Protein AF-A0A0C1I4M7-F1 (afdb_monomer_lite)

Radius of gyration: 22.99 Å; chains: 1; bounding box: 63×37×58 Å

Sequence (284 aa):
FLSVDPLTRNFAWNSPYAYAENSPIKYIDLDGAEKYDPSSKPTGVTHIRLATVPTHTSSANTEYSIKAGLYQLYPVTDPSGKNKAYWLARYTYTEGPYSGMHRDDWIVGTDGVGDFVKNADKHYNKAAWIENFGGADQLFNTKSVLQGYGRTWTPQNIATGLTIGLGGYLALSQSLLRSEAKGIVSTELRTQKQKSQHVVGGNATTGKSTMNSAEDAQNVLDALHNNEGQILKIEPGQNRVYFRFDGVTGNFVNQGTSEKSSLFMIKGSSNGATVVPVNPKKTF

pLDDT: mean 71.74, std 19.78, range [25.98, 97.0]

Secondary structure (DSSP, 8-state):
--S--TTGGG-TTS-TT-SGGG-TTT-EEETTEEEE-TTPPP-BEEEGGG--S---GGGB-SSS-EEETTEEEEEE--TT--S-SEEEEEEE--SSTTTT-EEEEEEEETTTHHHHHHHHHHHHHHHHHHHHHHTTT-S--HHHHHHHHTS---HHHHHHS--B-TTHHHHHHHHHHHHHHHHHS-SSB-HHHHHHHSBTT-TT-TTS-BBS-HHHHHHHHHHHHHT-SEEEEEEGGGTEEEEE-TT--EEEEETTEEEEESEEEEE--TT-BEEEE--TT---

Foldseek 3Di:
DVDFQPCCVLVVVAGSPDALRVCVVQFHQDSSDHTDGLPDFWWAKAWPVRDPYPPDPVQFDPVDWDDAPQWTWTFGARPVRDGRSWTWTKGADCDDPRHRPIDTTIIHGPNRPVVCSVCVVVSVVVSVLVDVLQDPDDDDDLVSVQVVVVPDDDVVCVVSVPTGPPPPPQVVVQSSVLVVLPVLADLFALQVCLQQDAEPPHVNPVQFKHFPDVVLFSVQSVCSNVVQWDWQHADNVQSKTKTAHPVGWIWGGDPRDTDIASIWIWHHDPSHIHIGGHDNPDDD

Structure (mmCIF, N/CA/C/O backbone):
data_AF-A0A0C1I4M7-F1
#
_entry.id   AF-A0A0C1I4M7-F1
#
loop_
_atom_site.group_PDB
_atom_site.id
_atom_site.type_symbol
_atom_site.label_atom_id
_atom_site.label_alt_id
_atom_site.label_comp_id
_atom_site.label_asym_id
_atom_site.label_entity_id
_atom_site.label_seq_id
_atom_site.pdbx_PDB_ins_code
_atom_site.Cartn_x
_atom_site.Cartn_y
_atom_site.Cartn_z
_atom_site.occupancy
_atom_site.B_iso_or_equiv
_atom_site.auth_seq_id
_atom_site.auth_comp_id
_atom_site.auth_asym_id
_atom_site.auth_atom_id
_atom_site.pdbx_PDB_model_num
ATOM 1 N N . PHE A 1 1 ? 27.817 0.289 8.620 1.00 75.19 1 PHE A N 1
ATOM 2 C CA . PHE A 1 1 ? 27.985 1.702 8.207 1.00 75.19 1 PHE A CA 1
ATOM 3 C C . PHE A 1 1 ? 28.780 2.491 9.242 1.00 75.19 1 PHE A C 1
ATOM 5 O O . PHE A 1 1 ? 28.836 2.060 10.387 1.00 75.19 1 PHE A O 1
ATOM 12 N N . LEU A 1 2 ? 29.408 3.610 8.852 1.00 83.88 2 LEU A N 1
ATOM 13 C CA . LEU A 1 2 ? 30.149 4.497 9.772 1.00 83.88 2 LEU A CA 1
ATOM 14 C C . LEU A 1 2 ? 29.246 5.516 10.496 1.00 83.88 2 LEU A C 1
ATOM 16 O O . LEU A 1 2 ? 29.662 6.116 11.481 1.00 83.88 2 LEU A O 1
ATOM 20 N N . SER A 1 3 ? 28.009 5.694 10.031 1.00 82.31 3 SER A N 1
ATOM 21 C CA . SER A 1 3 ? 26.984 6.556 10.627 1.00 82.31 3 SER A CA 1
ATOM 22 C C . SER A 1 3 ? 25.656 5.805 10.760 1.00 82.31 3 SER A C 1
ATOM 24 O O . SER A 1 3 ? 25.483 4.744 10.162 1.00 82.31 3 SER A O 1
ATOM 26 N N . VAL A 1 4 ? 24.736 6.359 11.553 1.00 79.12 4 VAL A N 1
ATOM 27 C CA . VAL A 1 4 ? 23.365 5.847 11.722 1.00 79.12 4 VAL A CA 1
ATOM 28 C C . VAL A 1 4 ? 22.603 5.985 10.404 1.00 79.12 4 VAL A C 1
ATOM 30 O O . VAL A 1 4 ? 22.594 7.074 9.829 1.00 79.12 4 VAL A O 1
ATOM 33 N N . ASP A 1 5 ? 21.955 4.911 9.952 1.00 71.19 5 ASP A N 1
ATOM 34 C CA . ASP A 1 5 ? 21.055 4.935 8.795 1.00 71.19 5 ASP A CA 1
ATOM 35 C C . ASP A 1 5 ? 19.883 5.925 9.017 1.00 71.19 5 ASP A C 1
ATOM 37 O O . ASP A 1 5 ? 19.109 5.758 9.970 1.00 71.19 5 ASP A O 1
ATOM 41 N N . PRO A 1 6 ? 19.708 6.949 8.157 1.00 68.88 6 PRO A N 1
ATOM 42 C CA . PRO A 1 6 ? 18.591 7.892 8.235 1.00 68.88 6 PRO A CA 1
ATOM 43 C C . PRO A 1 6 ? 17.204 7.234 8.187 1.00 68.88 6 PRO A C 1
ATOM 45 O O . PRO A 1 6 ? 16.237 7.812 8.695 1.00 68.88 6 PRO A O 1
ATOM 48 N N . LEU A 1 7 ? 17.090 6.037 7.604 1.00 60.78 7 LEU A N 1
ATOM 49 C CA . LEU A 1 7 ? 15.841 5.288 7.478 1.00 60.78 7 LEU A CA 1
ATOM 50 C C . LEU A 1 7 ? 15.513 4.434 8.706 1.00 60.78 7 LEU A C 1
ATOM 52 O O . LEU A 1 7 ? 14.421 3.870 8.772 1.00 60.78 7 LEU A O 1
ATOM 56 N N . THR A 1 8 ? 16.366 4.419 9.736 1.00 73.00 8 THR A N 1
ATOM 57 C CA . THR A 1 8 ? 16.170 3.619 10.959 1.00 73.00 8 THR A CA 1
ATOM 58 C C . THR A 1 8 ? 14.796 3.805 11.617 1.00 73.00 8 THR A C 1
ATOM 60 O O . THR A 1 8 ? 14.212 2.851 12.128 1.00 73.00 8 THR A O 1
ATOM 63 N N . ARG A 1 9 ? 14.209 5.011 11.538 1.00 68.69 9 ARG A N 1
ATOM 64 C CA . ARG A 1 9 ? 12.864 5.295 12.080 1.00 68.69 9 ARG A CA 1
ATOM 65 C C . ARG A 1 9 ? 11.758 4.475 11.409 1.00 68.69 9 ARG A C 1
ATOM 67 O O . ARG A 1 9 ? 10.731 4.229 12.034 1.00 68.69 9 ARG A O 1
ATOM 74 N N . ASN A 1 10 ? 11.966 4.070 10.160 1.00 54.72 10 ASN A N 1
ATOM 75 C CA . ASN A 1 10 ? 11.025 3.277 9.375 1.00 54.72 10 ASN A CA 1
ATOM 76 C C . ASN A 1 10 ? 11.249 1.765 9.554 1.00 54.72 10 ASN A C 1
ATOM 78 O O . ASN A 1 10 ? 10.349 0.985 9.256 1.00 54.72 10 ASN A O 1
ATOM 82 N N . PHE A 1 11 ? 12.410 1.364 10.087 1.00 61.38 11 PHE A N 1
ATOM 83 C CA . PHE A 1 11 ? 12.861 -0.024 10.198 1.00 61.38 11 PHE A CA 1
ATOM 84 C C . PHE A 1 11 ? 13.283 -0.360 11.634 1.00 61.38 11 PHE A C 1
ATOM 86 O O . PHE A 1 11 ? 14.392 -0.823 11.882 1.00 61.38 11 PHE A O 1
ATOM 93 N N . ALA A 1 12 ? 12.383 -0.143 12.600 1.00 70.62 12 ALA A N 1
ATOM 94 C CA . ALA A 1 12 ? 12.674 -0.303 14.033 1.00 70.62 12 ALA A CA 1
ATOM 95 C C . ALA A 1 12 ? 13.112 -1.726 14.446 1.00 70.62 12 ALA A C 1
ATOM 97 O O . ALA A 1 12 ? 13.661 -1.911 15.529 1.00 70.62 12 ALA A O 1
ATOM 98 N N . TRP A 1 13 ? 12.860 -2.731 13.601 1.00 67.88 13 TRP A N 1
ATOM 99 C CA . TRP A 1 13 ? 13.275 -4.120 13.815 1.00 67.88 13 TRP A CA 1
ATOM 100 C C . TRP A 1 13 ? 14.700 -4.425 13.332 1.00 67.88 13 TRP A C 1
ATOM 102 O O . TRP A 1 13 ? 15.201 -5.514 13.606 1.00 67.88 13 TRP A O 1
ATOM 112 N N . ASN A 1 14 ? 15.343 -3.509 12.602 1.00 70.88 14 ASN A N 1
ATOM 113 C CA . ASN A 1 14 ? 16.672 -3.709 12.036 1.00 70.88 14 ASN A CA 1
ATOM 114 C C . ASN A 1 14 ? 17.701 -2.798 12.720 1.00 70.88 14 ASN A C 1
ATOM 116 O O . ASN A 1 14 ? 17.390 -1.687 13.151 1.00 70.88 14 ASN A O 1
ATOM 120 N N . SER A 1 15 ? 18.946 -3.267 12.834 1.00 83.62 15 SER A N 1
ATOM 121 C CA . SER A 1 15 ? 20.012 -2.435 13.396 1.00 83.62 15 SER A CA 1
ATOM 122 C C . SER A 1 15 ? 20.313 -1.273 12.442 1.00 83.62 15 SER A C 1
ATOM 124 O O . SER A 1 15 ? 20.511 -1.530 11.254 1.00 83.62 15 SER A O 1
ATOM 126 N N . PRO A 1 16 ? 20.459 -0.025 12.932 1.00 83.44 16 PRO A N 1
ATOM 127 C CA . PRO A 1 16 ? 20.829 1.129 12.102 1.00 83.44 16 PRO A CA 1
ATOM 128 C C . PRO A 1 16 ? 22.231 1.021 11.480 1.00 83.44 16 PRO A C 1
ATOM 130 O O . PRO A 1 16 ? 22.651 1.909 10.742 1.00 83.44 16 PRO A O 1
ATOM 133 N N . TYR A 1 17 ? 22.977 -0.034 11.820 1.00 83.38 17 TYR A N 1
ATOM 134 C CA . TYR A 1 17 ? 24.298 -0.337 11.282 1.00 83.38 17 TYR A CA 1
ATOM 135 C C . TYR A 1 17 ? 24.343 -1.652 10.493 1.00 83.38 17 TYR A C 1
ATOM 137 O O . TYR A 1 17 ? 25.425 -2.012 10.019 1.00 83.38 17 TYR A O 1
ATOM 145 N N . ALA A 1 18 ? 23.219 -2.371 10.372 1.00 80.38 18 ALA A N 1
ATOM 146 C CA . ALA A 1 18 ? 23.154 -3.621 9.623 1.00 80.38 18 ALA A CA 1
ATOM 147 C C . ALA A 1 18 ? 23.428 -3.362 8.140 1.00 80.38 18 ALA A C 1
ATOM 149 O O . ALA A 1 18 ? 22.840 -2.467 7.550 1.00 80.38 18 ALA A O 1
ATOM 150 N N . TYR A 1 19 ? 24.310 -4.166 7.550 1.00 80.88 19 TYR A N 1
ATOM 151 C CA . TYR A 1 19 ? 24.534 -4.184 6.108 1.00 80.88 19 TYR A CA 1
ATOM 152 C C . TYR A 1 19 ? 23.764 -5.357 5.510 1.00 80.88 19 TYR A C 1
ATOM 154 O O . TYR A 1 19 ? 23.958 -6.496 5.954 1.00 80.88 19 TYR A O 1
ATOM 162 N N . ALA A 1 20 ? 22.898 -5.086 4.530 1.00 74.56 20 ALA A N 1
ATOM 163 C CA . ALA A 1 20 ? 22.164 -6.119 3.792 1.00 74.56 20 ALA A CA 1
ATOM 164 C C . ALA A 1 20 ? 21.451 -7.151 4.705 1.00 74.56 20 ALA A C 1
ATOM 166 O O . ALA A 1 20 ? 21.454 -8.354 4.431 1.00 74.56 20 ALA A O 1
ATOM 167 N N . GLU A 1 21 ? 20.899 -6.694 5.838 1.00 75.25 21 GLU A N 1
ATOM 168 C CA . GLU A 1 21 ? 20.261 -7.530 6.875 1.00 75.25 21 GLU A CA 1
ATOM 169 C C . GLU A 1 21 ? 21.110 -8.741 7.324 1.00 75.25 21 GLU A C 1
ATOM 171 O O . GLU A 1 21 ? 20.605 -9.848 7.516 1.00 75.25 21 GLU A O 1
ATOM 176 N N . ASN A 1 22 ? 22.428 -8.552 7.464 1.00 82.69 22 ASN A N 1
ATOM 177 C CA . ASN A 1 22 ? 23.391 -9.605 7.817 1.00 82.69 22 ASN A CA 1
ATOM 178 C C . ASN A 1 22 ? 23.427 -10.787 6.828 1.00 82.69 22 ASN A C 1
ATOM 180 O O . ASN A 1 22 ? 23.885 -11.875 7.172 1.00 82.69 22 ASN A O 1
ATOM 184 N N . SER A 1 23 ? 22.973 -10.585 5.590 1.00 79.50 23 SER A N 1
ATOM 185 C CA . SER A 1 23 ? 22.967 -11.596 4.527 1.00 79.50 23 SER A CA 1
ATOM 186 C C . SER A 1 23 ? 23.744 -11.123 3.281 1.00 79.50 23 SER A C 1
ATOM 188 O O . SER A 1 23 ? 23.200 -11.131 2.174 1.00 79.50 23 SER A O 1
ATOM 190 N N . PRO A 1 24 ? 25.037 -10.755 3.421 1.00 81.94 24 PRO A N 1
ATOM 191 C CA . PRO A 1 24 ? 25.824 -10.087 2.374 1.00 81.94 24 PRO A CA 1
ATOM 192 C C . PRO A 1 24 ? 26.151 -10.968 1.161 1.00 81.94 24 PRO A C 1
ATOM 194 O O . PRO A 1 24 ? 26.558 -10.465 0.123 1.00 81.94 24 PRO A O 1
ATOM 197 N N . ILE A 1 25 ? 26.001 -12.291 1.280 1.00 76.50 25 ILE A N 1
ATOM 198 C CA . ILE A 1 25 ? 26.190 -13.214 0.149 1.00 76.50 25 ILE A CA 1
ATOM 199 C C . ILE A 1 25 ? 25.003 -13.126 -0.815 1.00 76.50 25 ILE A C 1
ATOM 201 O O . ILE A 1 25 ? 25.168 -13.285 -2.021 1.00 76.50 25 ILE A O 1
ATOM 205 N N . LYS A 1 26 ? 23.798 -12.914 -0.276 1.00 59.94 26 LYS A N 1
ATOM 206 C CA . LYS A 1 26 ? 22.556 -12.965 -1.046 1.00 59.94 26 LYS A CA 1
ATOM 207 C C . LYS A 1 26 ? 22.046 -11.582 -1.422 1.00 59.94 26 LYS A C 1
ATOM 209 O O . LYS A 1 26 ? 21.408 -11.466 -2.460 1.00 59.94 26 LYS A O 1
ATOM 214 N N . TYR A 1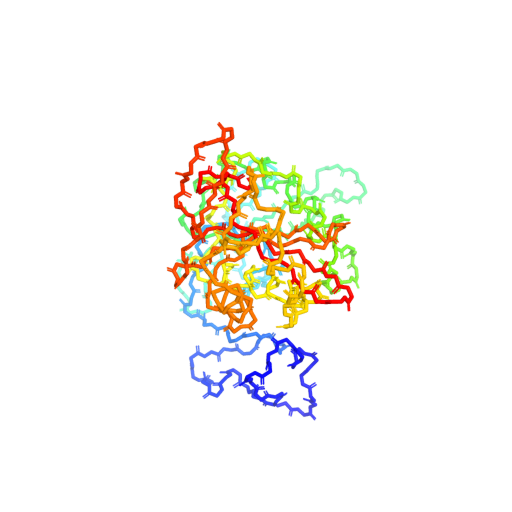 27 ? 22.293 -10.564 -0.603 1.00 69.62 27 TYR A N 1
ATOM 215 C CA . TYR A 1 27 ? 21.708 -9.248 -0.813 1.00 69.62 27 TYR A CA 1
ATOM 216 C C . TYR A 1 27 ? 22.745 -8.133 -0.884 1.00 69.62 27 TYR A C 1
ATOM 218 O O . TYR A 1 27 ? 23.818 -8.221 -0.290 1.00 69.62 27 TYR A O 1
ATOM 226 N N . ILE A 1 28 ? 22.374 -7.070 -1.591 1.00 64.25 28 ILE A N 1
ATOM 227 C CA . ILE A 1 28 ? 23.113 -5.812 -1.681 1.00 64.25 28 ILE A CA 1
ATOM 228 C C . ILE A 1 28 ? 22.313 -4.745 -0.926 1.00 64.25 28 ILE A C 1
ATOM 230 O O . ILE A 1 28 ? 21.083 -4.730 -0.978 1.00 64.25 28 ILE A O 1
ATOM 234 N N . ASP A 1 29 ? 23.014 -3.879 -0.204 1.00 62.28 29 ASP A N 1
ATOM 235 C CA . ASP A 1 29 ? 22.436 -2.717 0.469 1.00 62.28 29 ASP A CA 1
ATOM 236 C C . ASP A 1 29 ? 22.329 -1.546 -0.522 1.00 62.28 29 ASP A C 1
ATOM 238 O O . ASP A 1 29 ? 23.334 -1.170 -1.132 1.00 62.28 29 ASP A O 1
ATOM 242 N N . LEU A 1 30 ? 21.121 -1.017 -0.730 1.00 58.59 30 LEU A N 1
ATOM 243 C CA . LEU A 1 30 ? 20.870 0.107 -1.638 1.00 58.59 30 LEU A CA 1
ATOM 244 C C . LEU A 1 30 ? 20.813 1.414 -0.839 1.00 58.59 30 LEU A C 1
ATOM 246 O O . LEU A 1 30 ? 19.733 1.931 -0.561 1.00 58.59 30 LEU A O 1
ATOM 250 N N . ASP A 1 31 ? 21.985 1.927 -0.460 1.00 55.84 31 ASP A N 1
ATOM 251 C CA . ASP A 1 31 ? 22.160 3.209 0.241 1.00 55.84 31 ASP A CA 1
ATOM 252 C C . ASP A 1 31 ? 21.298 3.361 1.518 1.00 55.84 31 ASP A C 1
ATOM 254 O O . ASP A 1 31 ? 20.758 4.433 1.798 1.00 55.84 31 ASP A O 1
ATOM 258 N N . GLY A 1 32 ? 21.166 2.289 2.310 1.00 49.69 32 GLY A N 1
ATOM 259 C CA . GLY A 1 32 ? 20.370 2.262 3.545 1.00 49.69 32 GLY A CA 1
ATOM 260 C C . GLY A 1 32 ? 18.906 1.846 3.357 1.00 49.69 32 GLY A C 1
ATOM 261 O O . GLY A 1 32 ? 18.162 1.761 4.330 1.00 49.69 32 GLY A O 1
ATOM 262 N N . ALA A 1 33 ? 18.458 1.567 2.128 1.00 52.62 33 ALA A N 1
ATOM 263 C CA . ALA A 1 33 ? 17.156 0.941 1.881 1.00 52.62 33 ALA A CA 1
ATOM 264 C C . ALA A 1 33 ? 17.180 -0.585 2.150 1.00 52.62 33 ALA A C 1
ATOM 266 O O . ALA A 1 33 ? 18.237 -1.179 2.355 1.00 52.62 33 ALA A O 1
ATOM 267 N N . GLU A 1 34 ? 16.004 -1.235 2.162 1.00 56.38 34 GLU A N 1
ATOM 268 C CA . GLU A 1 34 ? 15.869 -2.691 2.381 1.00 56.38 34 GLU A CA 1
ATOM 269 C C . GLU A 1 34 ? 16.782 -3.543 1.469 1.00 56.38 34 GLU A C 1
ATOM 271 O O . GLU A 1 34 ? 17.195 -3.126 0.385 1.00 56.38 34 GLU A O 1
ATOM 276 N N . LYS A 1 35 ? 17.050 -4.788 1.896 1.00 58.41 35 LYS A N 1
ATOM 277 C CA . LYS A 1 35 ? 17.860 -5.776 1.164 1.00 58.41 35 LYS A CA 1
ATOM 278 C C . LYS A 1 35 ? 17.424 -5.943 -0.305 1.00 58.41 35 LYS A C 1
ATOM 280 O O . LYS A 1 35 ? 16.270 -6.263 -0.590 1.00 58.41 35 LYS A O 1
ATOM 285 N N . TYR A 1 36 ? 18.363 -5.827 -1.245 1.00 57.16 36 TYR A N 1
ATOM 286 C CA . TYR A 1 36 ? 18.132 -6.146 -2.657 1.00 57.16 36 TYR A CA 1
ATOM 287 C C . TYR A 1 36 ? 18.675 -7.528 -3.015 1.00 57.16 36 TYR A C 1
ATOM 289 O O . TYR A 1 36 ? 19.862 -7.783 -2.840 1.00 57.16 36 TYR A O 1
ATOM 297 N N . ASP A 1 37 ? 17.831 -8.410 -3.555 1.00 60.69 37 ASP A N 1
ATOM 298 C CA . ASP A 1 37 ? 18.268 -9.685 -4.134 1.00 60.69 37 ASP A CA 1
ATOM 299 C C . ASP A 1 37 ? 18.659 -9.474 -5.607 1.00 60.69 37 ASP A C 1
ATOM 301 O O . ASP A 1 37 ? 17.771 -9.240 -6.432 1.00 60.69 37 ASP A O 1
ATOM 305 N N . PRO A 1 38 ? 19.946 -9.589 -5.982 1.00 56.94 38 PRO A N 1
ATOM 306 C CA . PRO A 1 38 ? 20.392 -9.411 -7.359 1.00 56.94 38 PRO A CA 1
ATOM 307 C C . PRO A 1 38 ? 19.839 -10.477 -8.307 1.00 56.94 38 PRO A C 1
ATOM 309 O O . PRO A 1 38 ? 19.818 -10.258 -9.512 1.00 56.94 38 PRO A O 1
ATOM 312 N N . SER A 1 39 ? 19.356 -11.608 -7.781 1.00 55.75 39 SER A N 1
ATOM 313 C CA . SER A 1 39 ? 18.674 -12.630 -8.574 1.00 55.75 39 SER A CA 1
ATOM 314 C C . SER A 1 39 ? 17.174 -12.364 -8.752 1.00 55.75 39 SER A C 1
ATOM 316 O O . SER A 1 39 ? 16.522 -13.042 -9.556 1.00 55.75 39 SER A O 1
ATOM 318 N N . SER A 1 40 ? 16.612 -11.384 -8.032 1.00 59.16 40 SER A N 1
ATOM 319 C CA . SER A 1 40 ? 15.210 -11.005 -8.189 1.00 59.16 40 SER A CA 1
ATOM 320 C C . SER A 1 40 ? 14.986 -10.318 -9.532 1.00 59.16 40 SER A C 1
ATOM 322 O O . SER A 1 40 ? 15.690 -9.390 -9.923 1.00 59.16 40 SER A O 1
ATOM 324 N N . LYS A 1 41 ? 13.978 -10.794 -10.264 1.00 60.91 41 LYS A N 1
ATOM 325 C CA . LYS A 1 41 ? 13.559 -10.189 -11.527 1.00 60.91 41 LYS A CA 1
ATOM 326 C C . LYS A 1 41 ? 12.328 -9.337 -11.269 1.00 60.91 41 LYS A C 1
ATOM 328 O O . LYS A 1 41 ? 11.387 -9.832 -10.640 1.00 60.91 41 LYS A O 1
ATOM 333 N N . PRO A 1 42 ? 12.291 -8.089 -11.755 1.00 65.56 42 PRO A N 1
ATOM 334 C CA . PRO A 1 42 ? 11.081 -7.301 -11.652 1.00 65.56 42 PRO A CA 1
ATOM 335 C C . PRO A 1 42 ? 10.003 -7.976 -12.509 1.00 65.56 42 PRO A C 1
ATOM 337 O O . PRO A 1 42 ? 10.268 -8.471 -13.606 1.00 65.56 42 PRO A O 1
ATOM 340 N N . THR A 1 43 ? 8.796 -8.028 -11.965 1.00 66.31 43 THR A N 1
ATOM 341 C CA . THR A 1 43 ? 7.603 -8.582 -12.611 1.00 66.31 43 THR A CA 1
ATOM 342 C C . THR A 1 43 ? 6.566 -7.478 -12.766 1.00 66.31 43 THR A C 1
ATOM 344 O O . THR A 1 43 ? 6.506 -6.554 -11.945 1.00 66.31 43 THR A O 1
ATOM 347 N N . GLY A 1 44 ? 5.768 -7.542 -13.830 1.00 74.81 44 GLY A N 1
ATOM 348 C CA . GLY A 1 44 ? 4.780 -6.508 -14.144 1.00 74.81 44 GLY A CA 1
ATOM 349 C C . GLY A 1 44 ? 5.410 -5.164 -14.530 1.00 74.81 44 GLY A C 1
ATOM 350 O O . GLY A 1 44 ? 6.401 -5.122 -15.256 1.00 74.81 44 GLY A O 1
ATOM 351 N N . VAL A 1 45 ? 4.817 -4.053 -14.083 1.00 74.00 45 VAL A N 1
ATOM 352 C CA . VAL A 1 45 ? 5.247 -2.687 -14.424 1.00 74.00 45 VAL A CA 1
ATOM 353 C C . VAL A 1 45 ? 5.423 -1.864 -13.148 1.00 74.00 45 VAL A C 1
ATOM 355 O O . VAL A 1 45 ? 4.460 -1.597 -12.431 1.00 74.00 45 VAL A O 1
ATOM 358 N N . THR A 1 46 ? 6.638 -1.382 -12.898 1.00 70.44 46 THR A N 1
ATOM 359 C CA . THR A 1 46 ? 7.013 -0.662 -11.671 1.00 70.44 46 THR A CA 1
ATOM 360 C C . THR A 1 46 ? 7.608 0.698 -12.009 1.00 70.44 46 THR A C 1
ATOM 362 O O . THR A 1 46 ? 8.443 0.799 -12.898 1.00 70.44 46 THR A O 1
ATOM 365 N N . HIS A 1 47 ? 7.197 1.764 -11.320 1.00 75.12 47 HIS A N 1
ATOM 366 C CA . HIS A 1 47 ? 7.795 3.088 -11.538 1.00 75.12 47 HIS A CA 1
ATOM 367 C C . HIS A 1 47 ? 9.241 3.103 -11.028 1.00 75.12 47 HIS A C 1
ATOM 369 O O . HIS A 1 47 ? 9.501 2.553 -9.962 1.00 75.12 47 HIS A O 1
ATOM 375 N N . ILE A 1 48 ? 10.166 3.766 -11.725 1.00 70.88 48 ILE A N 1
ATOM 376 C CA . ILE A 1 48 ? 11.611 3.714 -11.445 1.00 70.88 48 ILE A CA 1
ATOM 377 C C . ILE A 1 48 ? 11.952 4.123 -10.005 1.00 70.88 48 ILE A C 1
ATOM 379 O O . ILE A 1 48 ? 12.739 3.464 -9.343 1.00 70.88 48 ILE A O 1
ATOM 383 N N . ARG A 1 49 ? 11.268 5.146 -9.472 1.00 61.66 49 ARG A N 1
ATOM 384 C CA . ARG A 1 49 ? 11.430 5.618 -8.081 1.00 61.66 49 ARG A CA 1
ATOM 385 C C . ARG A 1 49 ? 10.999 4.597 -7.018 1.00 61.66 49 ARG A C 1
ATOM 387 O O . ARG A 1 49 ? 11.292 4.781 -5.845 1.00 61.66 49 ARG A O 1
ATOM 394 N N . LEU A 1 50 ? 10.233 3.584 -7.417 1.00 58.75 50 LEU A N 1
ATOM 395 C CA . LEU A 1 50 ? 9.733 2.503 -6.564 1.00 58.75 50 LEU A CA 1
ATOM 396 C C . LEU A 1 50 ? 10.418 1.171 -6.881 1.00 58.75 50 LEU A C 1
ATOM 398 O O . LEU A 1 50 ? 10.108 0.155 -6.263 1.00 58.75 50 LEU A O 1
ATOM 402 N N . ALA A 1 51 ? 11.283 1.153 -7.892 1.00 59.16 51 ALA A N 1
ATOM 403 C CA . ALA A 1 51 ? 11.952 -0.048 -8.323 1.00 59.16 51 ALA A CA 1
ATOM 404 C C . ALA A 1 51 ? 13.142 -0.306 -7.398 1.00 59.16 51 ALA A C 1
ATOM 406 O O . ALA A 1 51 ? 13.980 0.562 -7.189 1.00 59.16 51 ALA A O 1
ATOM 407 N N . THR A 1 52 ? 13.230 -1.523 -6.873 1.00 55.12 52 THR A N 1
ATOM 408 C CA . THR A 1 52 ? 14.371 -1.983 -6.074 1.00 55.12 52 THR A CA 1
ATOM 409 C C . THR A 1 52 ? 15.491 -2.553 -6.943 1.00 55.12 52 THR A C 1
ATOM 411 O O . THR A 1 52 ? 16.380 -3.197 -6.416 1.00 55.12 52 THR A O 1
ATOM 414 N N . VAL A 1 53 ? 15.449 -2.377 -8.269 1.00 59.94 53 VAL A N 1
ATOM 415 C CA . VAL A 1 53 ? 16.468 -2.912 -9.187 1.00 59.94 53 VAL A CA 1
ATOM 416 C C . VAL A 1 53 ? 17.533 -1.857 -9.508 1.00 59.94 53 VAL A C 1
ATOM 418 O O . VAL A 1 53 ? 17.231 -0.667 -9.460 1.00 59.94 53 VAL A O 1
ATOM 421 N N . PRO A 1 54 ? 18.755 -2.251 -9.908 1.00 55.44 54 PRO A N 1
ATOM 422 C CA . PRO A 1 54 ? 19.754 -1.328 -10.426 1.00 55.44 54 PRO A CA 1
ATOM 423 C C . PRO A 1 54 ? 19.233 -0.644 -11.695 1.00 55.44 54 PRO A C 1
ATOM 425 O O . PRO A 1 54 ? 19.037 -1.273 -12.736 1.00 55.44 54 PRO A O 1
ATOM 428 N N . THR A 1 55 ? 19.006 0.664 -11.629 1.00 54.94 55 THR A N 1
ATOM 429 C CA . THR A 1 55 ? 18.479 1.461 -12.747 1.00 54.94 55 THR A CA 1
ATOM 430 C C . THR A 1 55 ? 19.576 2.272 -13.430 1.00 54.94 55 THR A C 1
ATOM 432 O O . THR A 1 55 ? 19.367 3.430 -13.790 1.00 54.94 55 THR A O 1
ATOM 435 N N . HIS A 1 56 ? 20.776 1.711 -13.593 1.00 55.59 56 HIS A N 1
ATOM 436 C CA . HIS A 1 56 ? 21.815 2.413 -14.341 1.00 55.59 56 HIS A CA 1
ATOM 437 C C . HIS A 1 56 ? 21.508 2.348 -15.836 1.00 55.59 56 HIS A C 1
ATOM 439 O O . HIS A 1 56 ? 21.379 1.275 -16.425 1.00 55.59 56 HIS A O 1
ATOM 445 N N . THR A 1 57 ? 21.408 3.521 -16.456 1.00 52.38 57 THR A N 1
ATOM 446 C CA . THR A 1 57 ? 21.157 3.691 -17.893 1.00 52.38 57 THR A CA 1
ATOM 447 C C . THR A 1 57 ? 22.196 2.993 -18.769 1.00 52.38 57 THR A C 1
ATOM 449 O O . THR A 1 57 ? 21.875 2.597 -19.885 1.00 52.38 57 THR A O 1
ATOM 452 N N . SER A 1 58 ? 23.411 2.778 -18.254 1.00 58.56 58 SER A N 1
ATOM 453 C CA . SER A 1 58 ? 24.487 2.024 -18.906 1.00 58.56 58 SER A CA 1
ATOM 454 C C . SER A 1 58 ? 24.197 0.528 -19.072 1.00 58.56 58 SER A C 1
ATOM 456 O O . SER A 1 58 ? 24.858 -0.124 -19.874 1.00 58.56 58 SER A O 1
ATOM 458 N N . SER A 1 59 ? 23.219 -0.021 -18.348 1.00 62.16 59 SER A N 1
ATOM 459 C CA . SER A 1 59 ? 22.840 -1.437 -18.436 1.00 62.16 59 SER A CA 1
ATOM 460 C C . SER A 1 59 ? 21.752 -1.709 -19.484 1.00 62.16 59 SER A C 1
ATOM 462 O O . SER A 1 59 ? 21.458 -2.871 -19.777 1.00 62.16 59 SER A O 1
ATOM 464 N N . ALA A 1 60 ? 21.131 -0.660 -20.036 1.00 66.50 60 ALA A N 1
ATOM 465 C CA . ALA A 1 60 ? 20.096 -0.774 -21.056 1.00 66.50 60 ALA A CA 1
ATOM 466 C C . ALA A 1 60 ? 20.722 -0.815 -22.457 1.00 66.50 60 ALA A C 1
ATOM 468 O O . ALA A 1 60 ? 21.458 0.091 -22.845 1.00 66.50 60 ALA A O 1
ATOM 469 N N . ASN A 1 61 ? 20.406 -1.849 -23.237 1.00 73.75 61 ASN A N 1
ATOM 470 C CA . ASN A 1 61 ? 20.845 -1.923 -24.626 1.00 73.75 61 ASN A CA 1
ATOM 471 C C . ASN A 1 61 ? 19.972 -0.995 -25.484 1.00 73.75 61 ASN A C 1
ATOM 473 O O . ASN A 1 61 ? 18.782 -1.246 -25.658 1.00 73.75 61 ASN A O 1
ATOM 477 N N . THR A 1 62 ? 20.567 0.068 -26.022 1.00 77.56 62 THR A N 1
ATOM 478 C CA . THR A 1 62 ? 19.871 1.073 -26.836 1.00 77.56 62 THR A CA 1
ATOM 479 C C . THR A 1 62 ? 19.729 0.700 -28.312 1.00 77.56 62 THR A C 1
ATOM 481 O O . THR A 1 62 ? 18.980 1.363 -29.025 1.00 77.56 62 THR A O 1
ATOM 484 N N . GLU A 1 63 ? 20.396 -0.362 -28.771 1.00 76.75 63 GLU A N 1
ATOM 485 C CA . GLU A 1 63 ? 20.317 -0.858 -30.152 1.00 76.75 63 GLU A CA 1
ATOM 486 C C . GLU A 1 63 ? 19.014 -1.620 -30.421 1.00 76.75 63 GLU A C 1
ATOM 488 O O . GLU A 1 63 ? 18.560 -1.706 -31.561 1.00 76.75 63 GLU A O 1
ATOM 493 N N . TYR A 1 64 ? 18.391 -2.156 -29.369 1.00 79.81 64 TYR A N 1
ATOM 494 C CA . TYR A 1 64 ? 17.135 -2.892 -29.452 1.00 79.81 64 TYR A CA 1
ATOM 495 C C . TYR A 1 64 ? 16.078 -2.205 -28.598 1.00 79.81 64 TYR A C 1
ATOM 497 O O . TYR A 1 64 ? 16.248 -2.074 -27.390 1.00 79.81 64 TYR A O 1
ATOM 505 N N . SER A 1 65 ? 14.952 -1.817 -29.196 1.00 87.12 65 SER A N 1
ATOM 506 C CA . SER A 1 65 ? 13.831 -1.262 -28.441 1.00 87.12 65 SER A CA 1
ATOM 507 C C . SER A 1 65 ? 12.473 -1.723 -28.958 1.00 87.12 65 SER A C 1
ATOM 509 O O . SER A 1 65 ? 12.318 -2.129 -30.111 1.00 87.12 65 SER A O 1
ATOM 511 N N . ILE A 1 66 ? 11.473 -1.680 -28.077 1.00 87.38 66 ILE A N 1
ATOM 512 C CA . ILE A 1 66 ? 10.061 -1.847 -28.438 1.00 87.38 66 ILE A CA 1
ATOM 513 C C . ILE A 1 66 ? 9.372 -0.498 -28.260 1.00 87.38 66 ILE A C 1
ATOM 515 O O . ILE A 1 66 ? 9.392 0.074 -27.170 1.00 87.38 66 ILE A O 1
ATOM 519 N N . LYS A 1 67 ? 8.730 0.005 -29.317 1.00 91.12 67 LYS A N 1
ATOM 520 C CA . LYS A 1 67 ? 7.907 1.214 -29.228 1.00 91.12 67 LYS A CA 1
ATOM 521 C C . LYS A 1 67 ? 6.583 0.900 -28.524 1.00 91.12 67 LYS A C 1
ATOM 523 O O . LYS A 1 67 ? 5.869 -0.014 -28.929 1.00 91.12 67 LYS A O 1
ATOM 528 N N . ALA A 1 68 ? 6.252 1.682 -27.502 1.00 87.12 68 ALA A N 1
ATOM 529 C CA . ALA A 1 68 ? 5.047 1.550 -26.690 1.00 87.12 68 ALA A CA 1
ATOM 530 C C . ALA A 1 68 ? 4.443 2.941 -26.449 1.00 87.12 68 ALA A C 1
ATOM 532 O O . ALA A 1 68 ? 4.803 3.624 -25.492 1.00 87.12 68 ALA A O 1
ATOM 533 N N . GLY A 1 69 ? 3.555 3.391 -27.341 1.00 86.44 69 GLY A N 1
ATOM 534 C CA . GLY A 1 69 ? 3.009 4.753 -27.292 1.00 86.44 69 GLY A CA 1
ATOM 535 C C . GLY A 1 69 ? 4.120 5.810 -27.329 1.00 86.44 69 GLY A C 1
ATOM 536 O O . GLY A 1 69 ? 4.915 5.844 -28.273 1.00 86.44 69 GLY A O 1
ATOM 537 N N . LEU A 1 70 ? 4.176 6.642 -26.284 1.00 86.50 70 LEU A N 1
ATOM 538 C CA . LEU A 1 70 ? 5.201 7.673 -26.071 1.00 86.50 70 LEU A CA 1
ATOM 539 C C . LEU A 1 70 ? 6.529 7.143 -25.493 1.00 86.50 70 LEU A C 1
ATOM 541 O O . LEU A 1 70 ? 7.487 7.903 -25.356 1.00 86.50 70 LEU A O 1
ATOM 545 N N . TYR A 1 71 ? 6.601 5.857 -25.151 1.00 91.31 71 TYR A N 1
ATOM 546 C CA . TYR A 1 71 ? 7.783 5.227 -24.572 1.00 91.31 71 TYR A CA 1
ATOM 547 C C . TYR A 1 71 ? 8.532 4.347 -25.578 1.00 91.31 71 TYR A C 1
ATOM 549 O O . TYR A 1 71 ? 7.951 3.760 -26.497 1.00 91.31 71 TYR A O 1
ATOM 557 N N . GLN A 1 72 ? 9.830 4.185 -25.335 1.00 92.50 72 GLN A N 1
ATOM 558 C CA . GLN A 1 72 ? 10.640 3.092 -25.863 1.00 92.50 72 GLN A CA 1
ATOM 559 C C . GLN A 1 72 ? 11.077 2.177 -24.720 1.00 92.50 72 GLN A C 1
ATOM 561 O O . GLN A 1 72 ? 11.604 2.642 -23.711 1.00 92.50 72 GLN A O 1
ATOM 566 N N . LEU A 1 73 ? 10.849 0.875 -24.878 1.00 89.88 73 LEU A N 1
ATOM 567 C CA . LEU A 1 73 ? 11.312 -0.147 -23.948 1.00 89.88 73 LEU A CA 1
ATOM 568 C C . LEU A 1 73 ? 12.681 -0.652 -24.391 1.00 89.88 73 LEU A C 1
ATOM 570 O O . LEU A 1 73 ? 12.780 -1.283 -25.442 1.00 89.88 73 LEU A O 1
ATOM 574 N N . TYR A 1 74 ? 13.703 -0.429 -23.573 1.00 88.56 74 TYR A N 1
ATOM 575 C CA . TYR A 1 74 ? 15.059 -0.929 -23.793 1.00 88.56 74 TYR A CA 1
ATOM 576 C C . TYR A 1 74 ? 15.320 -2.147 -22.905 1.00 88.56 74 TYR A C 1
ATOM 578 O O . TYR A 1 74 ? 15.067 -2.072 -21.702 1.00 88.56 74 TYR A O 1
ATOM 586 N N . PRO A 1 75 ? 15.801 -3.281 -23.435 1.00 86.19 75 PRO A N 1
ATOM 587 C CA . PRO A 1 75 ? 16.095 -4.439 -22.615 1.00 86.19 75 PRO A CA 1
ATOM 588 C C . PRO A 1 75 ? 17.306 -4.148 -21.728 1.00 86.19 75 PRO A C 1
ATOM 590 O O . PRO A 1 75 ? 18.316 -3.605 -22.178 1.00 86.19 75 PRO A O 1
ATOM 593 N N . VAL A 1 76 ? 17.204 -4.552 -20.468 1.00 79.38 76 VAL A N 1
ATOM 594 C CA . VAL A 1 76 ? 18.273 -4.458 -19.480 1.00 79.38 76 VAL A CA 1
ATOM 595 C C . VAL A 1 76 ? 18.819 -5.854 -19.216 1.00 79.38 76 VAL A C 1
ATOM 597 O O . VAL A 1 76 ? 18.070 -6.809 -18.957 1.00 79.38 76 VAL A O 1
ATOM 600 N N . THR A 1 77 ? 20.137 -5.975 -19.319 1.00 72.69 77 THR A N 1
ATOM 601 C CA . THR A 1 77 ? 20.855 -7.209 -19.000 1.00 72.69 77 THR A CA 1
ATOM 602 C C . THR A 1 77 ? 21.184 -7.204 -17.513 1.00 72.69 77 THR A C 1
ATOM 604 O O . THR A 1 77 ? 21.690 -6.217 -16.985 1.00 72.69 77 THR A O 1
ATOM 607 N N . ASP A 1 78 ? 20.867 -8.300 -16.827 1.00 61.44 78 ASP A N 1
ATOM 608 C CA . ASP A 1 78 ? 21.230 -8.480 -15.418 1.00 61.44 78 ASP A CA 1
ATOM 609 C C . ASP A 1 78 ? 22.768 -8.556 -15.286 1.00 61.44 78 ASP A C 1
ATOM 611 O O . ASP A 1 78 ? 23.410 -9.157 -16.155 1.00 61.44 78 ASP A O 1
ATOM 615 N N . PRO A 1 79 ? 23.370 -7.979 -14.223 1.00 50.59 79 PRO A N 1
ATOM 616 C CA . PRO A 1 79 ? 24.775 -8.179 -13.854 1.00 50.59 79 PRO A CA 1
ATOM 617 C C . PRO A 1 79 ? 25.293 -9.626 -13.955 1.00 50.59 79 PRO A C 1
ATOM 619 O O . PRO A 1 79 ? 26.480 -9.832 -14.195 1.00 50.59 79 PRO A O 1
ATOM 622 N N . SER A 1 80 ? 24.424 -10.634 -13.815 1.00 54.59 80 SER A N 1
ATOM 623 C CA . SER A 1 80 ? 24.748 -12.057 -14.000 1.00 54.59 80 SER A CA 1
ATOM 624 C C . SER A 1 80 ? 25.011 -12.484 -15.458 1.00 54.59 80 SER A C 1
ATOM 626 O O . SER A 1 80 ? 25.338 -13.645 -15.711 1.00 54.59 80 SER A O 1
ATOM 628 N N . GLY A 1 81 ? 24.851 -11.581 -16.432 1.00 53.00 81 GLY A N 1
ATOM 629 C CA . GLY A 1 81 ? 25.091 -11.834 -17.856 1.00 53.00 81 GLY A CA 1
ATOM 630 C C . GLY A 1 81 ? 23.969 -12.596 -18.571 1.00 53.00 81 GLY A C 1
ATOM 631 O O . GLY A 1 81 ? 24.117 -12.963 -19.737 1.00 53.00 81 GLY A O 1
ATOM 632 N N . LYS A 1 82 ? 22.828 -12.847 -17.912 1.00 53.72 82 LYS A N 1
ATOM 633 C CA . LYS A 1 82 ? 21.664 -13.477 -18.556 1.00 53.72 82 LYS A CA 1
ATOM 634 C C . LYS A 1 82 ? 20.859 -12.450 -19.360 1.00 53.72 82 LYS A C 1
ATOM 636 O O . LYS A 1 82 ? 20.377 -11.452 -18.828 1.00 53.72 82 LYS A O 1
ATOM 641 N N . ASN A 1 83 ? 20.688 -12.735 -20.652 1.00 53.78 83 ASN A N 1
ATOM 642 C CA . ASN A 1 83 ? 19.952 -11.898 -21.604 1.00 53.78 83 ASN A CA 1
ATOM 643 C C . ASN A 1 83 ? 18.511 -11.598 -21.140 1.00 53.78 83 ASN A C 1
ATOM 645 O O . ASN A 1 83 ? 17.758 -12.519 -20.822 1.00 53.78 83 ASN A O 1
ATOM 649 N N . LYS A 1 84 ? 18.127 -10.311 -21.195 1.00 60.41 84 LYS A N 1
ATOM 650 C CA . LYS A 1 84 ? 16.774 -9.758 -20.960 1.00 60.41 84 LYS A CA 1
ATOM 651 C C . LYS A 1 84 ? 16.183 -10.091 -19.585 1.00 60.41 84 LYS A C 1
ATOM 653 O O . LYS A 1 84 ? 15.204 -10.828 -19.479 1.00 60.41 84 LYS A O 1
ATOM 658 N N . ALA A 1 85 ? 16.746 -9.516 -18.527 1.00 68.56 85 ALA A N 1
ATOM 659 C CA . ALA A 1 85 ? 16.162 -9.652 -17.195 1.00 68.56 85 ALA A CA 1
ATOM 660 C C . ALA A 1 85 ? 14.863 -8.841 -17.061 1.00 68.56 85 ALA A C 1
ATOM 662 O O . ALA A 1 85 ? 13.889 -9.330 -16.488 1.00 68.56 85 ALA A O 1
ATOM 663 N N . TYR A 1 86 ? 14.844 -7.634 -17.632 1.00 79.81 86 TYR A N 1
ATOM 664 C CA . TYR A 1 86 ? 13.706 -6.713 -17.646 1.00 79.81 86 TYR A CA 1
ATOM 665 C C . TYR A 1 86 ? 13.885 -5.634 -18.717 1.00 79.81 86 TYR A C 1
ATOM 667 O O . TYR A 1 86 ? 14.830 -5.682 -19.503 1.00 79.81 86 TYR A O 1
ATOM 675 N N . TRP A 1 87 ? 12.964 -4.677 -18.766 1.00 86.69 87 TRP A N 1
ATOM 676 C CA . TRP A 1 87 ? 12.941 -3.579 -19.720 1.00 86.69 87 TRP A CA 1
ATOM 677 C C . TRP A 1 87 ? 12.866 -2.236 -18.996 1.00 86.69 87 TRP A C 1
ATOM 679 O O . TRP A 1 87 ? 12.182 -2.102 -17.985 1.00 86.69 87 TRP A O 1
ATOM 689 N N . LEU A 1 88 ? 13.556 -1.238 -19.528 1.00 87.81 88 LEU A N 1
ATOM 690 C CA . LEU A 1 88 ? 13.532 0.148 -19.084 1.00 87.81 88 LEU A CA 1
ATOM 691 C C . LEU A 1 88 ? 12.632 0.946 -20.028 1.00 87.81 88 LEU A C 1
ATOM 693 O O . LEU A 1 88 ? 12.915 1.019 -21.223 1.00 87.81 88 LEU A O 1
ATOM 697 N N . ALA A 1 89 ? 11.553 1.526 -19.509 1.00 91.00 89 ALA A N 1
ATOM 698 C CA . ALA A 1 89 ? 10.667 2.382 -20.283 1.00 91.00 89 ALA A CA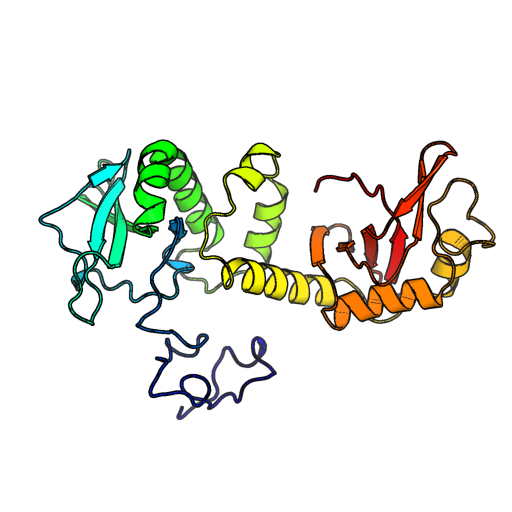 1
ATOM 699 C C . ALA A 1 89 ? 11.144 3.832 -20.234 1.00 91.00 89 ALA A C 1
ATOM 701 O O . ALA A 1 89 ? 11.028 4.515 -19.211 1.00 91.00 89 ALA A O 1
ATOM 702 N N . ARG A 1 90 ? 11.635 4.295 -21.379 1.00 90.50 90 ARG A N 1
ATOM 703 C CA . ARG A 1 90 ? 12.169 5.635 -21.582 1.00 90.50 90 ARG A CA 1
ATOM 704 C C . ARG A 1 90 ? 11.197 6.483 -22.380 1.00 90.50 90 ARG A C 1
ATOM 706 O O . ARG A 1 90 ? 10.816 6.120 -23.492 1.00 90.50 90 ARG A O 1
ATOM 713 N N . TYR A 1 91 ? 10.812 7.611 -21.811 1.00 89.19 91 TYR A N 1
ATOM 714 C CA . TYR A 1 91 ? 10.099 8.669 -22.504 1.00 89.19 91 TYR A CA 1
ATOM 715 C C . TYR A 1 91 ? 11.114 9.608 -23.155 1.00 89.19 91 TYR A C 1
ATOM 717 O O . TYR A 1 91 ? 12.086 10.018 -22.518 1.00 89.19 91 TYR A O 1
ATOM 725 N N . THR A 1 92 ? 10.894 9.962 -24.418 1.00 84.19 92 THR A N 1
ATOM 726 C CA . THR A 1 92 ? 11.707 10.958 -25.125 1.00 84.19 92 THR A CA 1
ATOM 727 C C . THR A 1 92 ? 10.847 12.177 -25.393 1.00 84.19 92 THR A C 1
ATOM 729 O O . THR A 1 92 ? 9.792 12.073 -26.016 1.00 84.19 92 THR A O 1
ATOM 732 N N . TYR A 1 93 ? 11.304 13.339 -24.939 1.00 81.31 93 TYR A N 1
ATOM 733 C CA . TYR A 1 93 ? 10.629 14.597 -25.216 1.00 81.31 93 TYR A CA 1
ATOM 734 C C . TYR A 1 93 ? 10.774 14.906 -26.707 1.00 81.31 93 TYR A C 1
ATOM 736 O O . TYR A 1 93 ? 11.885 15.042 -27.221 1.00 81.31 93 TYR A O 1
ATOM 744 N N . THR A 1 94 ? 9.651 15.002 -27.413 1.00 82.75 94 THR A N 1
ATOM 745 C CA . THR A 1 94 ? 9.631 15.332 -28.845 1.00 82.75 94 THR A CA 1
ATOM 746 C C . THR A 1 94 ? 9.553 16.838 -29.085 1.00 82.75 94 THR A C 1
ATOM 748 O O . THR A 1 94 ? 10.035 17.324 -30.103 1.00 82.75 94 THR A O 1
ATOM 751 N N . GLU A 1 95 ? 9.004 17.595 -28.134 1.00 77.44 95 GLU A N 1
ATOM 752 C CA . GLU A 1 95 ? 8.702 19.021 -28.276 1.00 77.44 95 GLU A CA 1
ATOM 753 C C . GLU A 1 95 ? 9.091 19.821 -27.022 1.00 77.44 95 GLU A C 1
ATOM 755 O O . GLU A 1 95 ? 9.279 19.269 -25.935 1.00 77.44 95 GLU A O 1
ATOM 760 N N . GLY A 1 96 ? 9.201 21.143 -27.178 1.00 81.12 96 GLY A N 1
ATOM 761 C CA . GLY A 1 96 ? 9.525 22.072 -26.094 1.00 81.12 96 GLY A CA 1
ATOM 762 C C . GLY A 1 96 ? 11.025 22.181 -25.776 1.00 81.12 96 GLY A C 1
ATOM 763 O O . GLY A 1 96 ? 11.861 21.637 -26.498 1.00 81.12 96 GLY A O 1
ATOM 764 N N . PRO A 1 97 ? 11.389 22.891 -24.689 1.00 81.75 97 PRO A N 1
ATOM 765 C CA . PRO A 1 97 ? 12.786 23.177 -24.336 1.00 81.75 97 PRO A CA 1
ATOM 766 C C . PRO A 1 97 ? 13.599 21.928 -23.963 1.00 81.75 97 PRO A C 1
ATOM 768 O O . PRO A 1 97 ? 14.821 21.993 -23.897 1.00 81.75 97 PRO A O 1
ATOM 771 N N . TYR A 1 98 ? 12.925 20.800 -23.735 1.00 78.75 98 TYR A N 1
ATOM 772 C CA . TYR A 1 98 ? 13.537 19.515 -23.412 1.00 78.75 98 TYR A CA 1
ATOM 773 C C . TYR A 1 98 ? 13.572 18.557 -24.612 1.00 78.75 98 TYR A C 1
ATOM 775 O O . TYR A 1 98 ? 13.919 17.396 -24.431 1.00 78.75 98 TYR A O 1
ATOM 783 N N . SER A 1 99 ? 13.211 19.000 -25.825 1.00 84.31 99 SER A N 1
ATOM 784 C CA . SER A 1 99 ? 13.219 18.147 -27.023 1.00 84.31 99 SER A CA 1
ATOM 785 C C . SER A 1 99 ? 14.583 17.467 -27.223 1.00 84.31 99 SER A C 1
ATOM 787 O O . SER A 1 99 ? 15.633 18.096 -27.103 1.00 84.31 99 SER A O 1
ATOM 789 N N . GLY A 1 100 ? 14.570 16.156 -27.474 1.00 78.38 100 GLY A N 1
ATOM 790 C CA . GLY A 1 100 ? 15.774 15.323 -27.575 1.00 78.38 100 GLY A CA 1
ATOM 791 C C . GLY A 1 100 ? 16.326 14.823 -26.235 1.00 78.38 100 GLY A C 1
ATOM 792 O O . GLY A 1 100 ? 17.147 13.904 -26.221 1.00 78.38 100 GLY A O 1
ATOM 793 N N . MET A 1 101 ? 15.854 15.352 -25.103 1.00 83.38 101 MET A N 1
ATOM 794 C CA . MET A 1 101 ? 16.127 14.769 -23.790 1.00 83.38 101 MET A CA 1
ATOM 795 C C . MET A 1 101 ? 15.243 13.545 -23.553 1.00 83.38 101 MET A C 1
ATOM 797 O O . MET A 1 101 ? 14.229 13.321 -24.223 1.00 83.38 101 MET A O 1
ATOM 801 N N . HIS A 1 102 ? 15.627 12.738 -22.571 1.00 85.81 102 HIS A N 1
ATOM 802 C CA . HIS A 1 102 ? 14.870 11.564 -22.181 1.00 85.81 102 HIS A CA 1
ATOM 803 C C . HIS A 1 102 ? 14.729 11.464 -20.673 1.00 85.81 102 HIS A C 1
ATOM 805 O O . HIS A 1 102 ? 15.515 12.029 -19.914 1.00 85.81 102 HIS A O 1
ATOM 811 N N . ARG A 1 103 ? 13.720 10.703 -20.267 1.00 84.50 103 ARG A N 1
ATOM 812 C CA . ARG A 1 103 ? 13.447 10.367 -18.883 1.00 84.50 103 ARG A CA 1
ATOM 813 C C . ARG A 1 103 ? 13.066 8.902 -18.780 1.00 84.50 103 ARG A C 1
ATOM 815 O O . ARG A 1 103 ? 12.271 8.409 -19.576 1.00 84.50 103 ARG A O 1
ATOM 822 N N . ASP A 1 104 ? 13.619 8.226 -17.788 1.00 85.19 104 ASP A N 1
ATOM 823 C CA . ASP A 1 104 ? 13.287 6.840 -17.495 1.00 85.19 104 ASP A CA 1
ATOM 824 C C . ASP A 1 104 ? 12.223 6.808 -16.401 1.00 85.19 104 ASP A C 1
ATOM 826 O O . ASP A 1 104 ? 12.461 7.308 -15.306 1.00 85.19 104 ASP A O 1
ATOM 830 N N . ASP A 1 105 ? 11.050 6.248 -16.702 1.00 82.81 105 ASP A N 1
ATOM 831 C CA . ASP A 1 105 ? 9.899 6.288 -15.785 1.00 82.81 105 ASP A CA 1
ATOM 832 C C . ASP A 1 105 ? 9.556 4.929 -15.199 1.00 82.81 105 ASP A C 1
ATOM 834 O O . ASP A 1 105 ? 9.094 4.847 -14.060 1.00 82.81 105 ASP A O 1
ATOM 838 N N . TRP A 1 106 ? 9.753 3.853 -15.965 1.00 84.25 106 TRP A N 1
ATOM 839 C CA . TRP A 1 106 ? 9.281 2.528 -15.577 1.00 84.25 106 TRP A CA 1
ATOM 840 C C . TRP A 1 106 ? 10.326 1.445 -15.795 1.00 84.25 106 TRP A C 1
ATOM 842 O O . TRP A 1 106 ? 11.104 1.465 -16.744 1.00 84.25 106 TRP A O 1
ATOM 852 N N . ILE A 1 107 ? 10.269 0.453 -14.921 1.00 83.44 107 ILE A N 1
ATOM 853 C CA . ILE A 1 107 ? 10.887 -0.852 -15.055 1.00 83.44 107 ILE A CA 1
ATOM 854 C C . ILE A 1 107 ? 9.774 -1.846 -15.355 1.00 83.44 107 ILE A C 1
ATOM 856 O O . ILE A 1 107 ? 8.791 -1.940 -14.621 1.00 83.44 107 ILE A O 1
ATOM 860 N N . VAL A 1 108 ? 9.924 -2.579 -16.448 1.00 82.62 108 VAL A N 1
ATOM 861 C CA . VAL A 1 108 ? 8.922 -3.503 -16.965 1.00 82.62 108 VAL A CA 1
ATOM 862 C C . VAL A 1 108 ? 9.515 -4.904 -16.971 1.00 82.62 108 VAL A C 1
ATOM 864 O O . VAL A 1 108 ? 10.484 -5.189 -17.675 1.00 82.62 108 VAL A O 1
ATOM 867 N N . GLY A 1 109 ? 8.940 -5.790 -16.168 1.00 80.88 109 GLY A N 1
ATOM 868 C CA . GLY A 1 109 ? 9.255 -7.209 -16.199 1.00 80.88 109 GLY A CA 1
ATOM 869 C C . GLY A 1 109 ? 8.963 -7.812 -17.568 1.00 80.88 109 GLY A C 1
ATOM 870 O O . GLY A 1 109 ? 8.155 -7.299 -18.343 1.00 80.88 109 GLY A O 1
ATOM 871 N N . THR A 1 110 ? 9.624 -8.921 -17.887 1.00 81.38 110 THR A N 1
ATOM 872 C CA . THR A 1 110 ? 9.400 -9.628 -19.164 1.00 81.38 110 THR A CA 1
ATOM 873 C C . THR A 1 110 ? 7.935 -10.047 -19.367 1.00 81.38 110 THR A C 1
ATOM 875 O O . THR A 1 110 ? 7.451 -10.049 -20.496 1.00 81.38 110 THR A O 1
ATOM 878 N N . ASP A 1 111 ? 7.218 -10.316 -18.277 1.00 73.44 111 ASP A N 1
ATOM 879 C CA . ASP A 1 111 ? 5.782 -10.600 -18.201 1.00 73.44 111 ASP A CA 1
ATOM 880 C C . ASP A 1 111 ? 4.894 -9.347 -18.345 1.00 73.44 111 ASP A C 1
ATOM 882 O O . ASP A 1 111 ? 3.758 -9.440 -18.809 1.00 73.44 111 ASP A O 1
ATOM 886 N N . GLY A 1 112 ? 5.411 -8.167 -17.994 1.00 77.19 112 GLY A N 1
ATOM 887 C CA . GLY A 1 112 ? 4.699 -6.887 -18.050 1.00 77.19 112 GLY A CA 1
ATOM 888 C C . GLY A 1 112 ? 4.727 -6.188 -19.412 1.00 77.19 112 GLY A C 1
ATOM 889 O O . GLY A 1 112 ? 3.941 -5.271 -19.639 1.00 77.19 112 GLY A O 1
ATOM 890 N N . VAL A 1 113 ? 5.589 -6.614 -20.343 1.00 81.38 113 VAL A N 1
ATOM 891 C CA . VAL A 1 113 ? 5.777 -5.941 -21.647 1.00 81.38 113 VAL A CA 1
ATOM 892 C C . VAL A 1 113 ? 4.470 -5.831 -22.429 1.00 81.38 113 VAL A C 1
ATOM 894 O O . VAL A 1 113 ? 4.147 -4.768 -22.954 1.00 81.38 113 VAL A O 1
ATOM 897 N N . GLY A 1 114 ? 3.703 -6.922 -22.502 1.00 76.12 114 GLY A N 1
ATOM 898 C CA . GLY A 1 114 ? 2.458 -6.951 -23.270 1.00 76.12 114 GLY A CA 1
ATOM 899 C C . GLY A 1 114 ? 1.386 -6.013 -22.712 1.00 76.12 114 GLY A C 1
ATOM 900 O O . GLY A 1 114 ? 0.643 -5.411 -23.485 1.00 76.12 114 GLY A O 1
ATOM 901 N N . ASP A 1 115 ? 1.319 -5.874 -21.387 1.00 79.12 115 ASP A N 1
ATOM 902 C CA . ASP A 1 115 ? 0.415 -4.933 -20.725 1.00 79.12 115 ASP A CA 1
ATOM 903 C C . ASP A 1 115 ? 0.867 -3.486 -20.945 1.00 79.12 115 ASP A C 1
ATOM 905 O O . ASP A 1 115 ? 0.078 -2.649 -21.387 1.00 79.12 115 ASP A O 1
ATOM 909 N N . PHE A 1 116 ? 2.161 -3.220 -20.752 1.00 83.81 116 PHE A N 1
ATOM 910 C CA . PHE A 1 116 ? 2.735 -1.890 -20.925 1.00 83.81 116 PHE A CA 1
ATOM 911 C C . PHE A 1 116 ? 2.516 -1.352 -22.340 1.00 83.81 116 PHE A C 1
ATOM 913 O O . PHE A 1 116 ? 2.074 -0.220 -22.514 1.00 83.81 116 PHE A O 1
ATOM 920 N N . VAL A 1 117 ? 2.770 -2.175 -23.364 1.00 83.69 117 VAL A N 1
ATOM 921 C CA . VAL A 1 117 ? 2.569 -1.791 -24.771 1.00 83.69 117 VAL A CA 1
ATOM 922 C C . VAL A 1 117 ? 1.106 -1.435 -25.048 1.00 83.69 117 VAL A C 1
ATOM 924 O O . VAL A 1 117 ? 0.842 -0.472 -25.765 1.00 83.69 117 VAL A O 1
ATOM 927 N N . LYS A 1 118 ? 0.148 -2.164 -24.462 1.00 81.62 118 LYS A N 1
ATOM 928 C CA . LYS A 1 118 ? -1.292 -1.903 -24.637 1.00 81.62 118 LYS A CA 1
ATOM 929 C C . LYS A 1 118 ? -1.780 -0.673 -23.870 1.00 81.62 118 LYS A C 1
ATOM 931 O O . LYS A 1 118 ? -2.746 -0.047 -24.293 1.00 81.62 118 LYS A O 1
ATOM 936 N N . ASN A 1 119 ? -1.149 -0.349 -22.743 1.00 81.12 119 ASN A N 1
ATOM 937 C CA . ASN A 1 119 ? -1.606 0.673 -21.800 1.00 81.12 119 ASN A CA 1
ATOM 938 C C . ASN A 1 119 ? -0.624 1.854 -21.647 1.00 81.12 119 ASN A C 1
ATOM 940 O O . ASN A 1 119 ? -0.711 2.597 -20.668 1.00 81.12 119 ASN A O 1
ATOM 944 N N . ALA A 1 120 ? 0.291 2.061 -22.599 1.00 81.38 120 ALA A N 1
ATOM 945 C CA . ALA A 1 120 ? 1.382 3.036 -22.494 1.00 81.38 120 ALA A CA 1
ATOM 946 C C . ALA A 1 120 ? 0.919 4.467 -22.155 1.00 81.38 120 ALA A C 1
ATOM 948 O O . ALA A 1 120 ? 1.530 5.128 -21.316 1.00 81.38 120 ALA A O 1
ATOM 949 N N . ASP A 1 121 ? -0.204 4.923 -22.714 1.00 76.12 121 ASP A N 1
ATOM 950 C CA . ASP A 1 121 ? -0.747 6.260 -22.434 1.00 76.12 121 ASP A CA 1
ATOM 951 C C . ASP A 1 121 ? -1.215 6.410 -20.979 1.00 76.12 121 ASP A C 1
ATOM 953 O O . ASP A 1 121 ? -1.083 7.472 -20.368 1.00 76.12 121 ASP A O 1
ATOM 957 N N . LYS A 1 122 ? -1.724 5.331 -20.368 1.00 72.81 122 LYS A N 1
ATOM 958 C CA . LYS A 1 122 ? -2.070 5.331 -18.938 1.00 72.81 122 LYS A CA 1
ATOM 959 C C . LYS A 1 122 ? -0.813 5.460 -18.084 1.00 72.81 122 LYS A C 1
ATOM 961 O O . LYS A 1 122 ? -0.827 6.195 -17.098 1.00 72.81 122 LYS A O 1
ATOM 966 N N . HIS A 1 123 ? 0.269 4.783 -18.467 1.00 76.75 123 HIS A N 1
ATOM 967 C CA . HIS A 1 123 ? 1.556 4.882 -17.779 1.00 76.75 123 HIS A CA 1
ATOM 968 C C . HIS A 1 123 ? 2.179 6.274 -17.921 1.00 76.75 123 HIS A C 1
ATOM 970 O O . HIS A 1 123 ? 2.684 6.796 -16.931 1.00 76.75 123 HIS A O 1
ATOM 976 N N . TYR A 1 124 ? 2.054 6.916 -19.084 1.00 77.19 124 TYR A N 1
ATOM 977 C CA . TYR A 1 124 ? 2.485 8.302 -19.292 1.00 77.19 124 TYR A CA 1
ATOM 978 C C . TYR A 1 124 ? 1.760 9.273 -18.353 1.00 77.19 124 TYR A C 1
ATOM 980 O O . TYR A 1 124 ? 2.389 9.996 -17.578 1.00 77.19 124 TYR A O 1
ATOM 988 N N . ASN A 1 125 ? 0.425 9.220 -18.348 1.00 70.62 125 ASN A N 1
ATOM 989 C CA . ASN A 1 125 ? -0.391 10.063 -17.475 1.00 70.62 125 ASN A CA 1
ATOM 990 C C . ASN A 1 125 ? -0.077 9.815 -15.989 1.00 70.62 125 ASN A C 1
ATOM 992 O O . ASN A 1 125 ? -0.048 10.748 -15.186 1.00 70.62 125 ASN A O 1
ATOM 996 N N . LYS A 1 126 ? 0.209 8.560 -15.619 1.00 64.00 126 LYS A N 1
ATOM 997 C CA . LYS A 1 126 ? 0.595 8.178 -14.256 1.00 64.00 126 LYS A CA 1
ATOM 998 C C . LYS A 1 126 ? 1.998 8.671 -13.881 1.00 64.00 126 LYS A C 1
ATOM 1000 O O . LYS A 1 126 ? 2.181 9.081 -12.741 1.00 64.00 126 LYS A O 1
ATOM 1005 N N . ALA A 1 127 ? 2.963 8.670 -14.799 1.00 65.50 127 ALA A N 1
ATOM 1006 C CA . ALA A 1 127 ? 4.311 9.184 -14.549 1.00 65.50 127 ALA A CA 1
ATOM 1007 C C . ALA A 1 127 ? 4.297 10.703 -14.322 1.00 65.50 127 ALA A C 1
ATOM 1009 O O . ALA A 1 127 ? 4.805 11.178 -13.309 1.00 65.50 127 ALA A O 1
ATOM 1010 N N . ALA A 1 128 ? 3.601 11.450 -15.187 1.00 60.62 128 ALA A N 1
ATOM 1011 C CA . ALA A 1 128 ? 3.403 12.891 -15.012 1.00 60.62 128 ALA A CA 1
ATOM 1012 C C . ALA A 1 128 ? 2.706 13.221 -13.679 1.00 60.62 128 ALA A C 1
ATOM 1014 O O . ALA A 1 128 ? 3.008 14.223 -13.030 1.00 60.62 128 ALA A O 1
ATOM 1015 N N . TRP A 1 129 ? 1.786 12.359 -13.239 1.00 53.78 129 TRP A N 1
ATOM 1016 C CA . TRP 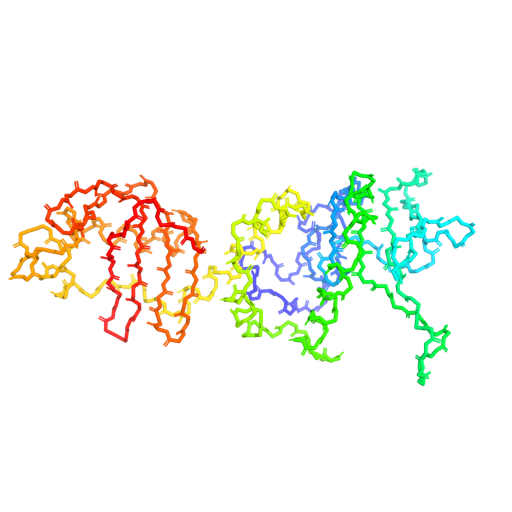A 1 129 ? 1.162 12.472 -11.926 1.00 53.78 129 TRP A CA 1
ATOM 1017 C C . TRP A 1 129 ? 2.160 12.210 -10.781 1.00 53.78 129 TRP A C 1
ATOM 1019 O O . TRP A 1 129 ? 2.226 12.997 -9.845 1.00 53.78 129 TRP A O 1
ATOM 1029 N N . ILE A 1 130 ? 2.991 11.165 -10.855 1.00 55.19 130 ILE A N 1
ATOM 1030 C CA . ILE A 1 130 ? 3.982 10.839 -9.809 1.00 55.19 130 ILE A CA 1
ATOM 1031 C C . ILE A 1 130 ? 5.013 11.966 -9.623 1.00 55.19 130 ILE A C 1
ATOM 1033 O O . ILE A 1 130 ? 5.381 12.283 -8.492 1.00 55.19 130 ILE A O 1
ATOM 1037 N N . GLU A 1 131 ? 5.460 12.607 -10.700 1.00 53.56 131 GLU A N 1
ATOM 1038 C CA . GLU A 1 131 ? 6.451 13.687 -10.627 1.00 53.56 131 GLU A CA 1
ATOM 1039 C C . GLU A 1 131 ? 5.901 14.987 -10.045 1.00 53.56 131 GLU A C 1
ATOM 1041 O O . GLU A 1 131 ? 6.524 15.586 -9.166 1.00 53.56 131 GLU A O 1
ATOM 1046 N N . ASN A 1 132 ? 4.710 15.399 -10.486 1.00 46.16 132 ASN A N 1
ATOM 1047 C CA . ASN A 1 132 ? 4.072 16.624 -10.003 1.00 46.16 132 ASN A CA 1
ATOM 1048 C C . ASN A 1 132 ? 3.641 16.524 -8.527 1.00 46.16 132 ASN A C 1
ATOM 1050 O O . ASN A 1 132 ? 3.435 17.545 -7.876 1.00 46.16 132 ASN A O 1
ATOM 1054 N N . PHE A 1 133 ? 3.540 15.309 -7.978 1.00 40.66 133 PHE A N 1
ATOM 1055 C CA . PHE A 1 133 ? 3.240 15.052 -6.564 1.00 40.66 133 PHE A CA 1
ATOM 1056 C C . PHE A 1 133 ? 4.488 14.776 -5.703 1.00 40.66 133 PHE A C 1
ATOM 1058 O O . PHE A 1 133 ? 4.377 14.748 -4.473 1.00 40.66 133 PHE A O 1
ATOM 1065 N N . GLY A 1 134 ? 5.657 14.576 -6.325 1.00 40.62 134 GLY A N 1
ATOM 1066 C CA . GLY A 1 134 ? 6.918 14.261 -5.648 1.00 40.62 134 GLY A CA 1
ATOM 1067 C C . GLY A 1 134 ? 7.850 15.453 -5.423 1.00 40.62 134 GLY A C 1
ATOM 1068 O O . GLY A 1 134 ? 8.701 15.376 -4.545 1.00 40.62 134 GLY A O 1
ATOM 1069 N N . GLY A 1 135 ? 7.702 16.547 -6.178 1.00 33.12 135 GLY A N 1
ATOM 1070 C CA . GLY A 1 135 ? 8.699 17.622 -6.195 1.00 33.12 135 GLY A CA 1
ATOM 1071 C C . GLY A 1 135 ? 10.036 17.139 -6.778 1.00 33.12 135 GLY A C 1
ATOM 1072 O O . GLY A 1 135 ? 10.427 15.979 -6.639 1.00 33.12 135 GLY A O 1
ATOM 1073 N N . ALA A 1 136 ? 10.745 18.021 -7.479 1.00 35.28 136 ALA A N 1
ATOM 1074 C CA . ALA A 1 136 ? 12.021 17.671 -8.103 1.00 35.28 136 ALA A CA 1
ATOM 1075 C C . ALA A 1 136 ? 13.106 17.286 -7.074 1.00 35.28 136 ALA A C 1
ATOM 1077 O O . ALA A 1 136 ? 13.975 16.493 -7.41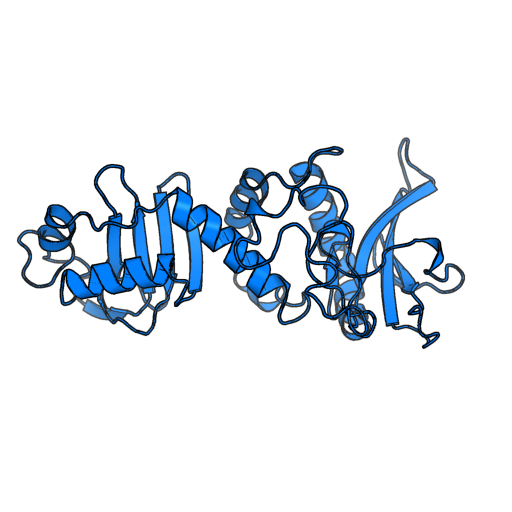1 1.00 35.28 136 ALA A O 1
ATOM 1078 N N . ASP A 1 137 ? 12.983 17.730 -5.814 1.00 36.47 137 ASP A N 1
ATOM 1079 C CA . ASP A 1 137 ? 14.041 17.608 -4.797 1.00 36.47 137 ASP A CA 1
ATOM 1080 C C . ASP A 1 137 ? 13.559 17.134 -3.408 1.00 36.47 137 ASP A C 1
ATOM 1082 O O . ASP A 1 137 ? 14.234 17.362 -2.404 1.00 36.47 137 ASP A O 1
ATOM 1086 N N . GLN A 1 138 ? 12.390 16.489 -3.290 1.00 33.59 138 GLN A N 1
ATOM 1087 C CA . GLN A 1 138 ? 11.907 15.998 -1.988 1.00 33.59 138 GLN A CA 1
ATOM 1088 C C . GLN A 1 138 ? 11.771 14.474 -1.952 1.00 33.59 138 GLN A C 1
ATOM 1090 O O . GLN A 1 138 ? 10.880 13.879 -2.555 1.00 33.59 138 GLN A O 1
ATOM 1095 N N . LEU A 1 139 ? 12.655 13.841 -1.175 1.00 33.38 139 LEU A N 1
ATOM 1096 C CA . LEU A 1 139 ? 12.471 12.492 -0.644 1.00 33.38 139 LEU A CA 1
ATOM 1097 C C . LEU A 1 139 ? 11.076 12.385 0.003 1.00 33.38 139 LEU A C 1
ATOM 1099 O O . LEU A 1 139 ? 10.799 13.038 1.005 1.00 33.38 139 LEU A O 1
ATOM 1103 N N . PHE A 1 140 ? 10.207 11.572 -0.605 1.00 35.41 140 PHE A N 1
ATOM 1104 C CA . PHE A 1 140 ? 8.965 11.002 -0.063 1.00 35.41 140 PHE A CA 1
ATOM 1105 C C . PHE A 1 140 ? 8.131 11.901 0.876 1.00 35.41 140 PHE A C 1
ATOM 1107 O O . PHE A 1 140 ? 8.125 11.722 2.095 1.00 35.41 140 PHE A O 1
ATOM 1114 N N . ASN A 1 141 ? 7.312 12.803 0.319 1.00 37.94 141 ASN A N 1
ATOM 1115 C CA . ASN A 1 141 ? 6.261 13.464 1.100 1.00 37.94 141 ASN A CA 1
ATOM 1116 C C . ASN A 1 141 ? 5.027 12.551 1.233 1.00 37.94 141 ASN A C 1
ATOM 1118 O O . ASN A 1 141 ? 4.196 12.441 0.331 1.00 37.94 141 ASN A O 1
ATOM 1122 N N . THR A 1 142 ? 4.892 11.906 2.390 1.00 34.53 142 THR A N 1
ATOM 1123 C CA . THR A 1 142 ? 3.801 10.977 2.730 1.00 34.53 142 THR A CA 1
ATOM 1124 C C . THR A 1 142 ? 2.399 11.578 2.563 1.00 34.53 142 THR A C 1
ATOM 1126 O O . THR A 1 142 ? 1.463 10.857 2.228 1.00 34.53 142 THR A O 1
ATOM 1129 N N . LYS A 1 143 ? 2.226 12.900 2.693 1.00 34.72 143 LYS A N 1
ATOM 1130 C CA . LYS A 1 143 ? 0.906 13.549 2.594 1.00 34.72 143 LYS A CA 1
ATOM 1131 C C . LYS A 1 143 ? 0.369 13.662 1.160 1.00 34.72 143 LYS A C 1
ATOM 1133 O O . LYS A 1 143 ? -0.850 13.693 0.982 1.00 34.72 143 LYS A O 1
ATOM 1138 N N . SER A 1 144 ? 1.232 13.706 0.139 1.00 36.69 144 SER A N 1
ATOM 1139 C CA . SER A 1 144 ? 0.809 13.853 -1.266 1.00 36.69 144 SER A CA 1
ATOM 1140 C C . SER A 1 144 ? 0.332 12.525 -1.873 1.00 36.69 144 SER A C 1
ATOM 1142 O O . SER A 1 144 ? -0.648 12.497 -2.622 1.00 36.69 144 SER A O 1
ATOM 1144 N N . VAL A 1 145 ? 0.942 11.410 -1.456 1.00 37.47 145 VAL A N 1
ATOM 1145 C CA . VAL A 1 145 ? 0.574 10.037 -1.848 1.00 37.47 145 VAL A CA 1
ATOM 1146 C C . VAL A 1 145 ? -0.852 9.696 -1.407 1.00 37.47 145 VAL A C 1
ATOM 1148 O O . VAL A 1 145 ? -1.632 9.148 -2.184 1.00 37.47 145 VAL A O 1
ATOM 1151 N N . LEU A 1 146 ? -1.226 10.090 -0.189 1.00 36.38 146 LEU A N 1
ATOM 1152 C CA . LEU A 1 146 ? -2.523 9.770 0.412 1.00 36.38 146 LEU A CA 1
ATOM 1153 C C . LEU A 1 146 ? -3.669 10.644 -0.119 1.00 36.38 146 LEU A C 1
ATOM 1155 O O . LEU A 1 146 ? -4.787 10.157 -0.295 1.00 36.38 146 LEU A O 1
ATOM 1159 N N . GLN A 1 147 ? -3.395 11.901 -0.487 1.00 35.94 147 GLN A N 1
ATOM 1160 C CA . GLN A 1 147 ? -4.365 12.737 -1.212 1.00 35.94 147 GLN A CA 1
ATOM 1161 C C . GLN A 1 147 ? -4.605 12.258 -2.654 1.00 35.94 147 GLN A C 1
ATOM 1163 O O . GLN A 1 147 ? -5.724 12.373 -3.158 1.00 35.94 147 GLN A O 1
ATOM 1168 N N . GLY A 1 148 ? -3.587 11.681 -3.298 1.00 36.22 148 GLY A N 1
ATOM 1169 C CA . GLY A 1 148 ? -3.694 11.016 -4.598 1.00 36.22 148 GLY A CA 1
ATOM 1170 C C . GLY A 1 148 ? -4.522 9.737 -4.586 1.00 36.22 148 GLY A C 1
ATOM 1171 O O . GLY A 1 148 ? -5.349 9.503 -5.469 1.00 36.22 148 GLY A O 1
ATOM 1172 N N . TYR A 1 149 ? -4.331 8.943 -3.533 1.00 37.38 149 TYR A N 1
ATOM 1173 C CA . TYR A 1 149 ? -4.973 7.648 -3.310 1.00 37.38 149 TYR A CA 1
ATOM 1174 C C . TYR A 1 149 ? -6.508 7.725 -3.248 1.00 37.38 149 TYR A C 1
ATOM 1176 O O . TYR A 1 149 ? -7.201 6.777 -3.609 1.00 37.38 149 TYR A O 1
ATOM 1184 N N . GLY A 1 150 ? -7.061 8.867 -2.827 1.00 34.06 150 GLY A N 1
ATOM 1185 C CA . GLY A 1 150 ? -8.506 9.071 -2.709 1.00 34.06 150 GLY A CA 1
ATOM 1186 C C . GLY A 1 150 ? -9.252 9.355 -4.020 1.00 34.06 150 GLY A C 1
ATOM 1187 O O . GLY A 1 150 ? -10.479 9.414 -3.989 1.00 34.06 150 GLY A O 1
ATOM 1188 N N . ARG A 1 151 ? -8.563 9.564 -5.156 1.00 34.34 151 ARG A N 1
ATOM 1189 C CA . ARG A 1 151 ? -9.187 10.074 -6.399 1.00 34.34 151 ARG A CA 1
ATOM 1190 C C . ARG A 1 151 ? -9.319 9.077 -7.560 1.00 34.34 151 ARG A C 1
ATOM 1192 O O . ARG A 1 151 ? -9.982 9.417 -8.533 1.00 34.34 151 ARG A O 1
ATOM 1199 N N . THR A 1 152 ? -8.741 7.874 -7.499 1.00 38.72 152 THR A N 1
ATOM 1200 C CA . THR A 1 152 ? -8.661 6.960 -8.669 1.00 38.72 152 THR A CA 1
ATOM 1201 C C . THR A 1 152 ? -9.306 5.581 -8.485 1.00 38.72 152 THR A C 1
ATOM 1203 O O . THR A 1 152 ? -9.159 4.716 -9.355 1.00 38.72 152 THR A O 1
ATOM 1206 N N . TRP A 1 153 ? -10.078 5.375 -7.413 1.00 37.03 153 TRP A N 1
ATOM 1207 C CA . TRP A 1 153 ? -10.852 4.148 -7.211 1.00 37.03 153 TRP A CA 1
ATOM 1208 C C . TRP A 1 153 ? -12.022 4.057 -8.205 1.00 37.03 153 TRP A C 1
ATOM 1210 O O . TRP A 1 153 ? -13.126 4.534 -7.957 1.00 37.03 153 TRP A O 1
ATOM 1220 N N . THR A 1 154 ? -11.779 3.403 -9.342 1.00 38.31 154 THR A N 1
ATOM 1221 C CA . THR A 1 154 ? -12.819 2.672 -10.075 1.00 38.31 154 THR A CA 1
ATOM 1222 C C . THR A 1 154 ? -12.525 1.172 -9.955 1.00 38.31 154 THR A C 1
ATOM 1224 O O . THR A 1 154 ? -11.353 0.782 -9.951 1.00 38.31 154 THR A O 1
ATOM 1227 N N . PRO A 1 155 ? -13.546 0.297 -9.883 1.00 31.61 155 PRO A N 1
ATOM 1228 C CA . PRO A 1 155 ? -13.349 -1.156 -9.780 1.00 31.61 155 PRO A CA 1
ATOM 1229 C C . PRO A 1 155 ? -12.441 -1.743 -10.877 1.00 31.61 155 PRO A C 1
ATOM 1231 O O . PRO A 1 155 ? -11.742 -2.730 -10.662 1.00 31.61 155 PRO A O 1
ATOM 1234 N N . GLN A 1 156 ? -12.399 -1.094 -12.043 1.00 30.30 156 GLN A N 1
ATOM 1235 C CA . GLN A 1 156 ? -11.566 -1.468 -13.187 1.00 30.30 156 GLN A CA 1
ATOM 1236 C C . GLN A 1 156 ? -10.065 -1.213 -12.940 1.00 30.30 156 GLN A C 1
ATOM 1238 O O . GLN A 1 156 ? -9.224 -1.959 -13.441 1.00 30.30 156 GLN A O 1
ATOM 1243 N N . ASN A 1 157 ? -9.716 -0.219 -12.118 1.00 33.25 157 ASN A N 1
ATOM 1244 C CA . ASN A 1 157 ? -8.329 0.137 -11.807 1.00 33.25 157 ASN A CA 1
ATOM 1245 C C . ASN A 1 157 ? -7.701 -0.759 -10.729 1.00 33.25 157 ASN A C 1
ATOM 1247 O O . ASN A 1 157 ? -6.484 -0.883 -10.696 1.00 33.25 157 ASN A O 1
ATOM 1251 N N . ILE A 1 158 ? -8.500 -1.421 -9.888 1.00 33.03 158 ILE A N 1
ATOM 1252 C CA . ILE A 1 158 ? -8.012 -2.403 -8.898 1.00 33.03 158 ILE A CA 1
ATOM 1253 C C . ILE A 1 158 ? -7.682 -3.728 -9.588 1.00 33.03 158 ILE A C 1
ATOM 1255 O O . ILE A 1 158 ? -6.647 -4.329 -9.319 1.00 33.03 158 ILE A O 1
ATOM 1259 N N . ALA A 1 159 ? -8.543 -4.156 -10.516 1.00 27.12 159 ALA A N 1
ATOM 1260 C CA . ALA A 1 159 ? -8.361 -5.393 -11.273 1.00 27.12 159 ALA A CA 1
ATOM 1261 C C . ALA A 1 159 ? -7.219 -5.303 -12.302 1.00 27.12 159 ALA A C 1
ATOM 1263 O O . ALA A 1 159 ? -6.606 -6.314 -12.623 1.00 27.12 159 ALA A O 1
ATOM 1264 N N . THR A 1 160 ? -6.913 -4.093 -12.787 1.00 29.17 160 THR A N 1
ATOM 1265 C CA . THR A 1 160 ? -5.842 -3.840 -13.774 1.00 29.17 160 THR A CA 1
ATOM 1266 C C . THR A 1 160 ? -4.588 -3.208 -13.141 1.00 29.17 160 THR A C 1
ATOM 1268 O O . THR A 1 160 ? -3.570 -3.051 -13.800 1.00 29.17 160 THR A O 1
ATOM 1271 N N . GLY A 1 161 ? -4.639 -2.819 -11.862 1.00 27.62 161 GLY A N 1
ATOM 1272 C CA . GLY A 1 161 ? -3.599 -2.037 -11.174 1.00 27.62 161 GLY A CA 1
ATOM 1273 C C . GLY A 1 161 ? -2.866 -2.786 -10.063 1.00 27.62 161 GLY A C 1
ATOM 1274 O O . GLY A 1 161 ? -2.335 -2.152 -9.154 1.00 27.62 161 GLY A O 1
ATOM 1275 N N . LEU A 1 162 ? -2.842 -4.117 -10.139 1.00 27.69 162 LEU A N 1
ATOM 1276 C CA . LEU A 1 162 ? -2.157 -5.024 -9.212 1.00 27.69 162 LEU A CA 1
ATOM 1277 C C . LEU A 1 162 ? -1.084 -5.868 -9.926 1.00 27.69 162 LEU A C 1
ATOM 1279 O O . LEU A 1 162 ? -0.874 -7.033 -9.608 1.00 27.69 162 LEU A O 1
ATOM 1283 N N . THR A 1 163 ? -0.370 -5.276 -10.881 1.00 28.22 163 THR A N 1
ATOM 1284 C CA . THR A 1 163 ? 0.853 -5.853 -11.466 1.00 28.22 163 THR A CA 1
ATOM 1285 C C . THR A 1 163 ? 2.054 -4.986 -11.110 1.00 28.22 163 THR A C 1
ATOM 1287 O O . THR A 1 163 ? 2.684 -4.353 -11.952 1.00 28.22 163 THR A O 1
ATOM 1290 N N . ILE A 1 164 ? 2.352 -4.950 -9.813 1.00 30.33 164 ILE A N 1
ATOM 1291 C CA . ILE A 1 164 ? 3.615 -4.472 -9.249 1.00 30.33 164 ILE A CA 1
ATOM 1292 C C . ILE A 1 164 ? 4.119 -5.636 -8.401 1.00 30.33 164 ILE A C 1
ATOM 1294 O O . ILE A 1 164 ? 3.374 -6.084 -7.530 1.00 30.33 164 ILE A O 1
ATOM 1298 N N . GLY A 1 165 ? 5.317 -6.147 -8.703 1.00 27.25 165 GLY A N 1
ATOM 1299 C CA . GLY A 1 165 ? 5.958 -7.319 -8.088 1.00 27.25 165 GLY A CA 1
ATOM 1300 C C . GLY A 1 165 ? 5.315 -7.836 -6.797 1.00 27.25 165 GLY A C 1
ATOM 1301 O O . GLY A 1 165 ? 5.393 -7.197 -5.744 1.00 27.25 165 GLY A O 1
ATOM 1302 N N . LEU A 1 166 ? 4.662 -8.997 -6.912 1.00 30.25 166 LEU A N 1
ATOM 1303 C CA . LEU A 1 166 ? 3.911 -9.687 -5.861 1.00 30.25 166 LEU A CA 1
ATOM 1304 C C . LEU A 1 166 ? 4.770 -9.890 -4.601 1.00 30.25 166 LEU A C 1
ATOM 1306 O O . LEU A 1 166 ? 5.582 -10.807 -4.527 1.00 30.25 166 LEU A O 1
ATOM 1310 N N . GLY A 1 167 ? 4.574 -9.019 -3.608 1.00 25.98 167 GLY A N 1
ATOM 1311 C CA . GLY A 1 167 ? 5.158 -9.117 -2.268 1.00 25.98 167 GLY A CA 1
ATOM 1312 C C . GLY A 1 167 ? 5.578 -7.761 -1.703 1.00 25.98 167 GLY A C 1
ATOM 1313 O O . GLY A 1 167 ? 5.055 -7.334 -0.676 1.00 25.98 167 GLY A O 1
ATOM 1314 N N . GLY A 1 168 ? 6.458 -7.047 -2.410 1.00 27.70 168 GLY A N 1
ATOM 1315 C CA . GLY A 1 168 ? 7.074 -5.811 -1.909 1.00 27.70 168 GLY A CA 1
ATOM 1316 C C . GLY A 1 168 ? 6.116 -4.620 -1.850 1.00 27.70 168 GLY A C 1
ATOM 1317 O O . GLY A 1 168 ? 6.053 -3.927 -0.842 1.00 27.70 168 GLY A O 1
ATOM 1318 N N . TYR A 1 169 ? 5.300 -4.400 -2.886 1.00 30.83 169 TYR A N 1
ATOM 1319 C CA . TYR A 1 169 ? 4.441 -3.209 -2.944 1.00 30.83 169 TYR A CA 1
ATOM 1320 C C . TYR A 1 169 ? 3.215 -3.292 -2.029 1.00 30.83 169 TYR A C 1
ATOM 1322 O O . TYR A 1 169 ? 2.841 -2.288 -1.437 1.00 30.83 169 TYR A O 1
ATOM 1330 N N . LEU A 1 170 ? 2.623 -4.480 -1.850 1.00 33.50 170 LEU A N 1
ATOM 1331 C CA . LEU A 1 170 ? 1.551 -4.684 -0.865 1.00 33.50 170 LEU A CA 1
ATOM 1332 C C . LEU A 1 170 ? 2.074 -4.534 0.568 1.00 33.50 170 LEU A C 1
ATOM 1334 O O . LEU A 1 170 ? 1.380 -3.973 1.414 1.00 33.50 170 LEU A O 1
ATOM 1338 N N . ALA A 1 171 ? 3.298 -5.000 0.841 1.00 33.78 171 ALA A N 1
ATOM 1339 C CA . ALA A 1 171 ? 3.940 -4.826 2.138 1.00 33.78 171 ALA A CA 1
ATOM 1340 C C . ALA A 1 171 ? 4.296 -3.354 2.405 1.00 33.78 171 ALA A C 1
ATOM 1342 O O . ALA A 1 171 ? 3.985 -2.858 3.485 1.00 33.78 171 ALA A O 1
ATOM 1343 N N . LEU A 1 172 ? 4.847 -2.638 1.416 1.00 36.34 172 LEU A N 1
ATOM 1344 C CA . LEU A 1 172 ? 5.175 -1.210 1.508 1.00 36.34 172 LEU A CA 1
ATOM 1345 C C . LEU A 1 172 ? 3.926 -0.318 1.569 1.00 36.34 172 LEU A C 1
ATOM 1347 O O . LEU A 1 172 ? 3.876 0.632 2.346 1.00 36.34 172 LEU A O 1
ATOM 1351 N N . SER A 1 173 ? 2.875 -0.625 0.803 1.00 47.00 173 SER A N 1
ATOM 1352 C CA . SER A 1 173 ? 1.612 0.115 0.884 1.00 47.00 173 SER A CA 1
ATOM 1353 C C . SER A 1 173 ? 0.957 -0.099 2.242 1.00 47.00 173 SER A C 1
ATOM 1355 O O . SER A 1 173 ? 0.498 0.852 2.862 1.00 47.00 173 SER A O 1
ATOM 1357 N N . GLN A 1 174 ? 0.954 -1.336 2.746 1.00 55.25 174 GLN A N 1
ATOM 1358 C CA . GLN A 1 174 ? 0.432 -1.631 4.073 1.00 55.25 174 GLN A CA 1
ATOM 1359 C C . GLN A 1 174 ? 1.298 -1.017 5.174 1.00 55.25 174 GLN A C 1
ATOM 1361 O O . GLN A 1 174 ? 0.730 -0.522 6.136 1.00 55.25 174 GLN A O 1
ATOM 1366 N N . SER A 1 175 ? 2.629 -1.000 5.067 1.00 48.28 175 SER A N 1
ATOM 1367 C CA . SER A 1 175 ? 3.504 -0.381 6.074 1.00 48.28 175 SER A CA 1
ATOM 1368 C C . SER A 1 175 ? 3.318 1.139 6.144 1.00 48.28 175 SER A C 1
ATOM 1370 O O . SER A 1 175 ? 3.223 1.688 7.243 1.00 48.28 175 SER A O 1
ATOM 1372 N N . LEU A 1 176 ? 3.150 1.806 4.998 1.00 54.22 176 LEU A N 1
ATOM 1373 C CA . LEU A 1 176 ? 2.833 3.236 4.917 1.00 54.22 176 LEU A CA 1
ATOM 1374 C C . LEU A 1 176 ? 1.422 3.550 5.432 1.00 54.22 176 LEU A C 1
ATOM 1376 O O . LEU A 1 176 ? 1.238 4.480 6.213 1.00 54.22 176 LEU A O 1
ATOM 1380 N N . LEU A 1 177 ? 0.420 2.751 5.056 1.00 58.41 177 LEU A N 1
ATOM 1381 C CA . LEU A 1 177 ? -0.934 2.888 5.601 1.00 58.41 177 LEU A CA 1
ATOM 1382 C C . LEU A 1 177 ? -0.946 2.633 7.115 1.00 58.41 177 LEU A C 1
ATOM 1384 O O . LEU A 1 177 ? -1.642 3.318 7.856 1.00 58.41 177 LEU A O 1
ATOM 1388 N N . ARG A 1 178 ? -0.151 1.677 7.605 1.00 65.00 178 ARG A N 1
ATOM 1389 C CA . ARG A 1 178 ? -0.015 1.387 9.038 1.00 65.00 178 ARG A CA 1
ATOM 1390 C C . ARG A 1 178 ? 0.585 2.571 9.788 1.00 65.00 178 ARG A C 1
ATOM 1392 O O . ARG A 1 178 ? 0.067 2.909 10.848 1.00 65.00 178 ARG A O 1
ATOM 1399 N N . SER A 1 179 ? 1.633 3.210 9.264 1.00 65.50 179 SER A N 1
ATOM 1400 C CA . SER A 1 179 ? 2.245 4.365 9.935 1.00 65.50 179 SER A CA 1
ATOM 1401 C C . SER A 1 179 ? 1.278 5.550 10.030 1.00 65.50 179 SER A C 1
ATOM 1403 O O . SER A 1 179 ? 1.160 6.155 11.095 1.00 65.50 179 SER A O 1
ATOM 1405 N N . GLU A 1 180 ? 0.504 5.829 8.977 1.00 59.69 180 GLU A N 1
ATOM 1406 C CA . GLU A 1 180 ? -0.506 6.890 9.012 1.00 59.69 180 GLU A CA 1
ATOM 1407 C C . GLU A 1 180 ? -1.702 6.534 9.906 1.00 59.69 180 GLU A C 1
ATOM 1409 O O . GLU A 1 180 ? -2.129 7.355 10.719 1.00 59.69 180 GLU A O 1
ATOM 1414 N N . ALA A 1 181 ? -2.223 5.307 9.808 1.00 63.41 181 ALA A N 1
ATOM 1415 C CA . ALA A 1 181 ? -3.332 4.849 10.640 1.00 63.41 181 ALA A CA 1
ATOM 1416 C C . ALA A 1 181 ? -2.993 4.965 12.133 1.00 63.41 181 ALA A C 1
ATOM 1418 O O . ALA A 1 181 ? -3.807 5.475 12.903 1.00 63.41 181 ALA A O 1
ATOM 1419 N N . LYS A 1 182 ? -1.771 4.581 12.524 1.00 73.56 182 LYS A N 1
ATOM 1420 C CA . LYS A 1 182 ? -1.253 4.746 13.892 1.00 73.56 182 LYS A CA 1
ATOM 1421 C C . LYS A 1 182 ? -1.113 6.212 14.306 1.00 73.56 182 LYS A C 1
ATOM 1423 O O . LYS A 1 182 ? -1.266 6.529 15.479 1.00 73.56 182 LYS A O 1
ATOM 1428 N N . GLY A 1 183 ? -0.846 7.108 13.356 1.00 69.25 183 GLY A N 1
ATOM 1429 C CA . GLY A 1 183 ? -0.754 8.547 13.605 1.00 69.25 183 GLY A CA 1
ATOM 1430 C C . GLY A 1 183 ? -2.102 9.234 13.847 1.00 69.25 183 GLY A C 1
ATOM 1431 O O . GLY A 1 183 ? -2.143 10.252 14.535 1.00 69.25 183 GLY A O 1
ATOM 1432 N N . ILE A 1 184 ? -3.205 8.701 13.305 1.00 77.94 184 ILE A N 1
ATOM 1433 C CA . ILE A 1 184 ? -4.540 9.326 13.408 1.00 77.94 184 ILE A CA 1
ATOM 1434 C C . ILE A 1 184 ? -5.508 8.588 14.344 1.00 77.94 184 ILE A C 1
ATOM 1436 O O . ILE A 1 184 ? -6.539 9.148 14.725 1.00 77.94 184 ILE A O 1
ATOM 1440 N N . VAL A 1 185 ? -5.212 7.336 14.700 1.00 84.12 185 VAL A N 1
ATOM 1441 C CA . VAL A 1 185 ? -6.031 6.500 15.585 1.00 84.12 185 VAL A CA 1
ATOM 1442 C C . VAL A 1 185 ? -5.274 6.236 16.885 1.00 84.12 185 VAL A C 1
ATOM 1444 O O . VAL A 1 185 ? -4.160 5.727 16.868 1.00 84.12 185 VAL A O 1
ATOM 1447 N N . SER A 1 186 ? -5.897 6.534 18.026 1.00 85.56 186 SER A N 1
ATOM 1448 C CA . SER A 1 186 ? -5.341 6.214 19.346 1.00 85.56 186 SER A CA 1
ATOM 1449 C C . SER A 1 186 ? -5.277 4.704 19.594 1.00 85.56 186 SER A C 1
ATOM 1451 O O . SER A 1 186 ? -6.065 3.942 19.040 1.00 85.56 186 SER A O 1
ATOM 1453 N N . THR A 1 187 ? -4.385 4.265 20.477 1.00 86.12 187 THR A N 1
ATOM 1454 C CA . THR A 1 187 ? -4.331 2.875 20.971 1.00 86.12 187 THR A CA 1
ATOM 1455 C C . THR A 1 187 ? -5.471 2.545 21.932 1.00 86.12 187 THR A C 1
ATOM 1457 O O . THR A 1 187 ? -5.854 1.391 22.080 1.00 86.12 187 THR A O 1
ATOM 1460 N N . GLU A 1 188 ? -6.058 3.566 22.553 1.00 89.94 188 GLU A N 1
ATOM 1461 C CA . GLU A 1 188 ? -7.135 3.393 23.519 1.00 89.94 188 GLU A CA 1
ATOM 1462 C C . GLU A 1 188 ? -8.511 3.595 22.891 1.00 89.94 188 GLU A C 1
ATOM 1464 O O . GLU A 1 188 ? -8.752 4.534 22.118 1.00 89.94 188 GLU A O 1
ATOM 1469 N N . LEU A 1 189 ? -9.442 2.729 23.275 1.00 92.94 189 LEU A N 1
ATOM 1470 C CA . LEU A 1 189 ? -10.849 2.860 22.955 1.00 92.94 189 LEU A CA 1
ATOM 1471 C C . LEU A 1 189 ? -11.499 3.964 23.799 1.00 92.94 189 LEU A C 1
ATOM 1473 O O . LEU A 1 189 ? -11.328 4.059 25.013 1.00 92.94 189 LEU A O 1
ATOM 1477 N N . ARG A 1 190 ? -12.372 4.756 23.176 1.00 93.69 190 ARG A N 1
ATOM 1478 C CA . ARG A 1 190 ? -13.263 5.682 23.878 1.00 93.69 190 ARG A CA 1
ATOM 1479 C C . ARG A 1 190 ? -14.400 4.911 24.552 1.00 93.69 190 ARG A C 1
ATOM 1481 O O . ARG A 1 190 ? -15.546 4.936 24.094 1.00 93.69 190 ARG A O 1
ATOM 1488 N N . THR A 1 191 ? -14.090 4.245 25.659 1.00 88.88 191 THR A N 1
ATOM 1489 C CA . THR A 1 191 ? -14.929 3.232 26.321 1.00 88.88 191 THR A CA 1
ATOM 1490 C C . THR A 1 191 ? -16.364 3.682 26.585 1.00 88.88 191 THR A C 1
ATOM 1492 O O . THR A 1 191 ? -17.302 2.970 26.229 1.00 88.88 191 THR A O 1
ATOM 1495 N N . GLN A 1 192 ? -16.576 4.881 27.138 1.00 89.62 192 GLN A N 1
ATOM 1496 C CA . GLN A 1 192 ? -17.927 5.383 27.430 1.00 89.62 192 GLN A CA 1
ATOM 1497 C C . GLN A 1 192 ? -18.777 5.536 26.158 1.00 89.62 192 GLN A C 1
ATOM 1499 O O . GLN A 1 192 ? -19.961 5.186 26.133 1.00 89.62 192 GLN A O 1
ATOM 1504 N N . LYS A 1 193 ? -18.176 6.039 25.073 1.00 91.25 193 LYS A N 1
ATOM 1505 C CA . LYS A 1 193 ? -18.875 6.218 23.796 1.00 91.25 193 LYS A CA 1
ATOM 1506 C C . LYS A 1 193 ? -19.068 4.886 23.076 1.00 91.25 193 LYS A C 1
ATOM 1508 O O . LYS A 1 193 ? -20.151 4.642 22.553 1.00 91.25 193 LYS A O 1
ATOM 1513 N N . GLN A 1 194 ? -18.052 4.023 23.083 1.00 94.06 194 GLN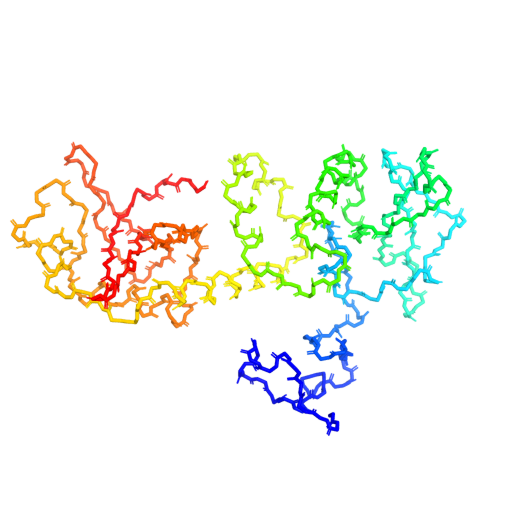 A N 1
ATOM 1514 C CA . GLN A 1 194 ? -18.136 2.701 22.471 1.00 94.06 194 GLN A CA 1
ATOM 1515 C C . GLN A 1 194 ? -19.258 1.881 23.119 1.00 94.06 194 GLN A C 1
ATOM 1517 O O . GLN A 1 194 ? -20.156 1.430 22.413 1.00 94.06 194 GLN A O 1
ATOM 1522 N N . LYS A 1 195 ? -19.271 1.771 24.457 1.00 90.25 195 LYS A N 1
ATOM 1523 C CA . LYS A 1 195 ? -20.289 1.014 25.206 1.00 90.25 195 LYS A CA 1
ATOM 1524 C C . LYS A 1 195 ? -21.706 1.551 25.004 1.00 90.25 195 LYS A C 1
ATOM 1526 O O . LYS A 1 195 ? -22.646 0.773 24.932 1.00 90.25 195 LYS A O 1
ATOM 1531 N N . SER A 1 196 ? -21.874 2.869 24.896 1.00 88.56 196 SER A N 1
ATOM 1532 C CA . SER A 1 196 ? -23.208 3.467 24.744 1.00 88.56 196 SER A CA 1
ATOM 1533 C C . SER A 1 196 ? -23.772 3.384 23.323 1.00 88.56 196 SER A C 1
ATOM 1535 O O . SER A 1 196 ? -24.991 3.338 23.173 1.00 88.56 196 SER A O 1
ATOM 1537 N N . GLN A 1 197 ? -22.927 3.391 22.285 1.00 89.31 197 GLN A N 1
ATOM 1538 C CA . GLN A 1 197 ? -23.376 3.569 20.893 1.00 89.31 197 GLN A CA 1
ATOM 1539 C C . GLN A 1 197 ? -23.075 2.389 19.965 1.00 89.31 197 GLN A C 1
ATOM 1541 O O . GLN A 1 197 ? -23.737 2.266 18.936 1.00 89.31 197 GLN A O 1
ATOM 1546 N N . HIS A 1 198 ? -22.082 1.560 20.294 1.00 90.88 198 HIS A N 1
ATOM 1547 C CA . HIS A 1 198 ? -21.489 0.587 19.372 1.00 90.88 198 HIS A CA 1
ATOM 1548 C C . HIS A 1 198 ? -21.189 -0.769 20.024 1.00 90.88 198 HIS A C 1
ATOM 1550 O O . HIS A 1 198 ? -20.463 -1.571 19.447 1.00 90.88 198 HIS A O 1
ATOM 1556 N N . VAL A 1 199 ? -21.753 -1.049 21.198 1.00 92.44 199 VAL A N 1
ATOM 1557 C CA . VAL A 1 199 ? -21.753 -2.378 21.827 1.00 92.44 199 VAL A CA 1
ATOM 1558 C C . VAL A 1 199 ? -23.199 -2.800 22.023 1.00 92.44 199 VAL A C 1
ATOM 1560 O O . VAL A 1 199 ? -24.024 -1.966 22.392 1.00 92.44 199 VAL A O 1
ATOM 1563 N N . VAL A 1 200 ? -23.516 -4.066 21.752 1.00 86.88 200 VAL A N 1
ATOM 1564 C CA . VAL A 1 200 ? -24.858 -4.626 21.965 1.00 86.88 200 VAL A CA 1
ATOM 1565 C C . VAL A 1 200 ? -25.346 -4.305 23.386 1.00 86.88 200 VAL A C 1
ATOM 1567 O O . VAL A 1 200 ? -24.599 -4.427 24.352 1.00 86.88 200 VAL A O 1
ATOM 1570 N N . GLY A 1 201 ? -26.598 -3.852 23.513 1.00 81.19 201 GLY A N 1
ATOM 1571 C CA . GLY A 1 201 ? -27.195 -3.478 24.803 1.00 81.19 201 GLY A CA 1
ATOM 1572 C C . GLY A 1 201 ? -26.865 -2.063 25.298 1.00 81.19 201 GLY A C 1
ATOM 1573 O O . GLY A 1 201 ? -27.325 -1.672 26.366 1.00 81.19 201 GLY A O 1
ATOM 1574 N N . GLY A 1 202 ? -26.105 -1.267 24.538 1.00 81.25 202 GLY A N 1
ATOM 1575 C CA . GLY A 1 202 ? -25.857 0.143 24.851 1.00 81.25 202 GLY A CA 1
ATOM 1576 C C . GLY A 1 202 ? -27.085 1.050 24.669 1.00 81.25 202 GLY A C 1
ATOM 1577 O O . GLY A 1 202 ? -27.922 0.823 23.793 1.00 81.25 202 GLY A O 1
ATOM 1578 N N . ASN A 1 203 ? -27.141 2.139 25.444 1.00 75.00 203 ASN A N 1
ATOM 1579 C CA . ASN A 1 203 ? -28.287 3.063 25.535 1.00 75.00 203 ASN A CA 1
ATOM 1580 C C . ASN A 1 203 ? -28.715 3.743 24.218 1.00 75.00 203 ASN A C 1
ATOM 1582 O O . ASN A 1 203 ? -29.822 4.263 24.136 1.00 75.00 203 ASN A O 1
ATOM 1586 N N . ALA A 1 204 ? -27.854 3.799 23.198 1.00 76.38 204 ALA A N 1
ATOM 1587 C CA . ALA A 1 204 ? -28.121 4.501 21.941 1.00 76.38 204 ALA A CA 1
ATOM 1588 C C . ALA A 1 204 ? -27.783 3.639 20.716 1.00 76.38 204 ALA A C 1
ATOM 1590 O O . ALA A 1 204 ? -27.179 4.141 19.762 1.00 76.38 204 ALA A O 1
ATOM 1591 N N . THR A 1 205 ? -28.124 2.349 20.766 1.00 76.00 205 THR A N 1
ATOM 1592 C CA . THR A 1 205 ? -27.760 1.332 19.760 1.00 76.00 205 THR A CA 1
ATOM 1593 C C . THR A 1 205 ? -28.858 1.017 18.747 1.00 76.00 205 THR A C 1
ATOM 1595 O O . THR A 1 205 ? -28.569 0.405 17.720 1.00 76.00 205 THR A O 1
ATOM 1598 N N . THR A 1 206 ? -30.099 1.456 18.977 1.00 78.62 206 THR A N 1
ATOM 1599 C CA . THR A 1 206 ? -31.225 1.205 18.066 1.00 78.62 206 THR A CA 1
ATOM 1600 C C . THR A 1 206 ? -30.907 1.691 16.650 1.00 78.62 206 THR A C 1
ATOM 1602 O O . THR A 1 206 ? -30.606 2.866 16.440 1.00 78.62 206 THR A O 1
ATOM 1605 N N . GLY A 1 207 ? -30.942 0.771 15.681 1.00 80.31 207 GLY A N 1
ATOM 1606 C CA . GLY A 1 207 ? -30.634 1.053 14.275 1.00 80.31 207 GLY A CA 1
ATOM 1607 C C . GLY A 1 207 ? -29.148 1.272 13.958 1.00 80.31 207 GLY A C 1
ATOM 1608 O O . GLY A 1 207 ? -28.833 1.690 12.846 1.00 80.31 207 GLY A O 1
ATOM 1609 N N . LYS A 1 208 ? -28.230 1.011 14.899 1.00 86.88 208 LYS A N 1
ATOM 1610 C CA . LYS A 1 208 ? -26.782 1.171 14.700 1.00 86.88 208 LYS A CA 1
ATOM 1611 C C . LYS A 1 208 ? -26.060 -0.163 14.597 1.00 86.88 208 LYS A C 1
ATOM 1613 O O . LYS A 1 208 ? -26.434 -1.146 15.230 1.00 86.88 208 LYS A O 1
ATOM 1618 N N . SER A 1 209 ? -24.953 -0.154 13.860 1.00 93.00 209 SER A N 1
ATOM 1619 C CA . SER A 1 209 ? -23.988 -1.250 13.870 1.00 93.00 209 SER A CA 1
ATOM 1620 C C . SER A 1 209 ? -23.297 -1.368 15.228 1.00 93.00 209 SER A C 1
ATOM 1622 O O . SER A 1 209 ? -22.888 -0.359 15.816 1.00 93.00 209 SER A O 1
ATOM 1624 N N . THR A 1 210 ? -23.138 -2.599 15.709 1.00 94.31 210 THR A N 1
ATOM 1625 C CA . THR A 1 210 ? -22.666 -2.904 17.066 1.00 94.31 210 THR A CA 1
ATOM 1626 C C . THR A 1 210 ? -21.657 -4.051 17.098 1.00 94.31 210 THR A C 1
ATOM 1628 O O . THR A 1 210 ? -21.735 -5.001 16.323 1.00 94.31 210 THR A O 1
ATOM 1631 N N . MET A 1 211 ? -20.712 -3.957 18.027 1.00 94.50 211 MET A N 1
ATOM 1632 C CA . MET A 1 211 ? -19.805 -5.023 18.462 1.00 94.50 211 MET A CA 1
ATOM 1633 C C . MET A 1 211 ? -20.480 -5.854 19.561 1.00 94.50 211 MET A C 1
ATOM 1635 O O . MET A 1 211 ? -21.355 -5.329 20.256 1.00 94.50 211 MET A O 1
ATOM 1639 N N . ASN A 1 212 ? -20.074 -7.109 19.776 1.00 92.69 212 ASN A N 1
ATOM 1640 C CA . ASN A 1 212 ? -20.668 -7.912 20.858 1.00 92.69 212 ASN A CA 1
ATOM 1641 C C . ASN A 1 212 ? -20.210 -7.423 22.238 1.00 92.69 212 ASN A C 1
ATOM 1643 O O . ASN A 1 212 ? -20.983 -7.463 23.191 1.00 92.69 212 ASN A O 1
ATOM 1647 N N . SER A 1 213 ? -18.986 -6.901 22.336 1.00 94.38 213 SER A N 1
ATOM 1648 C CA . SER A 1 213 ? -18.419 -6.373 23.576 1.00 94.38 213 SER A CA 1
ATOM 1649 C C . SER A 1 213 ? -17.524 -5.148 23.316 1.00 94.38 213 SER A C 1
ATOM 1651 O O . SER A 1 213 ? -17.172 -4.827 22.177 1.00 94.38 213 SER A O 1
ATOM 1653 N N . ALA A 1 214 ? -17.166 -4.420 24.380 1.00 92.88 214 ALA A N 1
ATOM 1654 C CA . ALA A 1 214 ? -16.130 -3.384 24.295 1.00 92.88 214 ALA A CA 1
ATOM 1655 C C . ALA A 1 214 ? -14.726 -3.991 24.132 1.00 92.88 214 ALA A C 1
ATOM 1657 O O . ALA A 1 214 ? -13.852 -3.341 23.573 1.00 92.88 214 ALA A O 1
ATOM 1658 N N . GLU A 1 215 ? -14.538 -5.226 24.593 1.00 94.19 215 GLU A N 1
ATOM 1659 C CA . GLU A 1 215 ? -13.300 -5.987 24.441 1.00 94.19 215 GLU A CA 1
ATOM 1660 C C . GLU A 1 215 ? -13.078 -6.377 22.978 1.00 94.19 215 GLU A C 1
ATOM 1662 O O . GLU A 1 215 ? -12.014 -6.112 22.446 1.00 94.19 215 GLU A O 1
ATOM 1667 N N . ASP A 1 216 ? -14.114 -6.829 22.265 1.00 95.81 216 ASP A N 1
ATOM 1668 C CA . ASP A 1 216 ? -14.071 -7.071 20.816 1.00 95.81 216 ASP A CA 1
ATOM 1669 C C . ASP A 1 216 ? -13.646 -5.805 20.056 1.00 95.81 216 ASP A C 1
ATOM 1671 O O . ASP A 1 216 ? -12.889 -5.862 19.090 1.00 95.81 216 ASP A O 1
ATOM 1675 N N . ALA A 1 217 ? -14.141 -4.640 20.487 1.00 95.94 217 ALA A N 1
ATOM 1676 C CA . ALA A 1 217 ? -13.759 -3.359 19.902 1.00 95.94 217 ALA A CA 1
ATOM 1677 C C . ALA A 1 217 ? -12.290 -3.009 20.187 1.00 95.94 217 ALA A C 1
ATOM 1679 O O . ALA A 1 217 ? -11.620 -2.484 19.299 1.00 95.94 217 ALA A O 1
ATOM 1680 N N . GLN A 1 218 ? -11.795 -3.308 21.391 1.00 95.00 218 GLN A N 1
ATOM 1681 C CA . GLN A 1 218 ? -10.383 -3.143 21.730 1.00 95.00 218 GLN A CA 1
ATOM 1682 C C . GLN A 1 218 ? -9.514 -4.130 20.939 1.00 95.00 218 GLN A C 1
ATOM 1684 O O . GLN A 1 218 ? -8.541 -3.698 20.348 1.00 95.00 218 GLN A O 1
ATOM 1689 N N . ASN A 1 219 ? -9.928 -5.388 20.771 1.00 95.25 219 ASN A N 1
ATOM 1690 C CA . ASN A 1 219 ? -9.211 -6.387 19.973 1.00 95.25 219 ASN A CA 1
ATOM 1691 C C . ASN A 1 219 ? -9.055 -5.958 18.505 1.00 95.25 219 ASN A C 1
ATOM 1693 O O . ASN A 1 219 ? -7.998 -6.150 17.915 1.00 95.25 219 ASN A O 1
ATOM 1697 N N . VAL A 1 220 ? -10.075 -5.333 17.902 1.00 96.00 220 VAL A N 1
ATOM 1698 C CA . VAL A 1 220 ? -9.954 -4.750 16.549 1.00 96.00 220 VAL A CA 1
ATOM 1699 C C . VAL A 1 220 ? -8.946 -3.596 16.522 1.00 96.00 220 VAL A C 1
ATOM 1701 O O . VAL A 1 220 ? -8.203 -3.441 15.551 1.00 96.00 220 VAL A O 1
ATOM 1704 N N . LEU A 1 221 ? -8.941 -2.762 17.562 1.00 94.75 221 LEU A N 1
ATOM 1705 C CA . LEU A 1 221 ? -8.025 -1.632 17.678 1.00 94.75 221 LEU A CA 1
ATOM 1706 C C . LEU A 1 221 ? -6.581 -2.106 17.881 1.00 94.75 221 LEU A C 1
ATOM 1708 O O . LEU A 1 221 ? -5.678 -1.633 17.196 1.00 94.75 221 LEU A O 1
ATOM 1712 N N . ASP A 1 222 ? -6.380 -3.085 18.753 1.00 90.00 222 ASP A N 1
ATOM 1713 C CA . ASP A 1 222 ? -5.095 -3.723 19.008 1.00 90.00 222 ASP A CA 1
ATOM 1714 C C . ASP A 1 222 ? -4.595 -4.420 17.748 1.00 90.00 222 ASP A C 1
ATOM 1716 O O . ASP A 1 222 ? -3.452 -4.210 17.360 1.00 90.00 222 ASP A O 1
ATOM 1720 N N . ALA A 1 223 ? -5.457 -5.137 17.023 1.00 89.69 223 ALA A N 1
ATOM 1721 C CA . ALA A 1 223 ? -5.109 -5.745 15.744 1.00 89.69 223 ALA A CA 1
ATOM 1722 C C . ALA A 1 223 ? -4.642 -4.709 14.703 1.00 89.69 223 ALA A C 1
ATOM 1724 O O . ALA A 1 223 ? -3.685 -4.958 13.965 1.00 89.69 223 ALA A O 1
ATOM 1725 N N . LEU A 1 224 ? -5.246 -3.514 14.657 1.00 87.56 224 LEU A N 1
ATOM 1726 C CA . LEU A 1 224 ? -4.754 -2.421 13.807 1.00 87.56 224 LEU A CA 1
ATOM 1727 C C . LEU A 1 224 ? -3.319 -2.026 14.197 1.00 87.56 224 LEU A C 1
ATOM 1729 O O . LEU A 1 224 ? -2.459 -1.879 13.322 1.00 87.56 224 LEU A O 1
ATOM 1733 N N . HIS A 1 225 ? -3.053 -1.869 15.496 1.00 82.50 225 HIS A N 1
ATOM 1734 C CA . HIS A 1 225 ? -1.756 -1.421 16.016 1.00 82.50 225 HIS A CA 1
ATOM 1735 C C . HIS A 1 225 ? -0.670 -2.509 15.978 1.00 82.50 225 HIS A C 1
ATOM 1737 O O . HIS A 1 225 ? 0.494 -2.204 15.707 1.00 82.50 225 HIS A O 1
ATOM 1743 N N . ASN A 1 226 ? -1.052 -3.771 16.142 1.00 80.19 226 ASN A N 1
ATOM 1744 C CA . ASN A 1 226 ? -0.184 -4.953 16.107 1.00 80.19 226 ASN A CA 1
ATOM 1745 C C . ASN A 1 226 ? 0.006 -5.510 14.693 1.00 80.19 226 ASN A C 1
ATOM 1747 O O . ASN A 1 226 ? 0.767 -6.447 14.478 1.00 80.19 226 ASN A O 1
ATOM 1751 N N . ASN A 1 227 ? -0.624 -4.876 13.707 1.00 77.75 227 ASN A N 1
ATOM 1752 C CA . ASN A 1 227 ? -0.572 -5.232 12.297 1.00 77.75 227 ASN A CA 1
ATOM 1753 C C . ASN A 1 227 ? -1.289 -6.539 11.910 1.00 77.75 227 ASN A C 1
ATOM 1755 O O . ASN A 1 227 ? -1.059 -7.073 10.824 1.00 77.75 227 ASN A O 1
ATOM 1759 N N . GLU A 1 228 ? -2.221 -7.000 12.732 1.00 81.31 228 GLU A N 1
ATOM 1760 C CA . GLU A 1 228 ? -2.973 -8.245 12.580 1.00 81.31 228 GLU A CA 1
ATOM 1761 C C . GLU A 1 228 ? -4.242 -8.025 11.740 1.00 81.31 228 GLU A C 1
ATOM 1763 O O . GLU A 1 228 ? -5.361 -8.209 12.192 1.00 81.31 228 GLU A O 1
ATOM 1768 N N . GLY A 1 229 ? -4.091 -7.571 10.496 1.00 81.94 229 GLY A N 1
ATOM 1769 C CA . GLY A 1 229 ? -5.220 -7.338 9.587 1.00 81.94 229 GLY A CA 1
ATOM 1770 C C . GLY A 1 229 ? -4.870 -6.440 8.405 1.00 81.94 229 GLY A C 1
ATOM 1771 O O . GLY A 1 229 ? -3.698 -6.093 8.195 1.00 81.94 229 GLY A O 1
ATOM 1772 N N . GLN A 1 230 ? -5.884 -6.045 7.631 1.00 80.25 230 GLN A N 1
ATOM 1773 C CA . GLN A 1 230 ? -5.719 -5.301 6.379 1.00 80.25 230 GLN A CA 1
ATOM 1774 C C . GLN A 1 230 ? -6.341 -3.900 6.446 1.00 80.25 230 GLN A C 1
ATOM 1776 O O . GLN A 1 230 ? -7.528 -3.756 6.732 1.00 80.25 230 GLN A O 1
ATOM 1781 N N . ILE A 1 231 ? -5.565 -2.860 6.121 1.00 77.44 231 ILE A N 1
ATOM 1782 C CA . ILE A 1 231 ? -6.081 -1.493 5.999 1.00 77.44 231 ILE A CA 1
ATOM 1783 C C . ILE A 1 231 ? -6.575 -1.334 4.564 1.00 77.44 231 ILE A C 1
ATOM 1785 O O . ILE A 1 231 ? -5.825 -1.527 3.614 1.00 77.44 231 ILE A O 1
ATOM 1789 N N . LEU A 1 232 ? -7.854 -1.017 4.400 1.00 76.88 232 LEU A N 1
ATOM 1790 C CA . LEU A 1 232 ? -8.479 -0.889 3.084 1.00 76.88 232 LEU A CA 1
ATOM 1791 C C . LEU A 1 232 ? -8.517 0.563 2.607 1.00 76.88 232 LEU A C 1
ATOM 1793 O O . LEU A 1 232 ? -8.394 0.822 1.413 1.00 76.88 232 LEU A O 1
ATOM 1797 N N . LYS A 1 233 ? -8.688 1.513 3.534 1.00 78.19 233 LYS A N 1
ATOM 1798 C CA . LYS A 1 233 ? -8.749 2.948 3.231 1.00 78.19 233 LYS A CA 1
ATOM 1799 C C . LYS A 1 233 ? -8.440 3.785 4.467 1.00 78.19 233 LYS A C 1
ATOM 1801 O O . LYS A 1 233 ? -8.868 3.439 5.566 1.00 78.19 233 LYS A O 1
ATOM 1806 N N . ILE A 1 234 ? -7.787 4.926 4.272 1.00 69.69 234 ILE A N 1
ATOM 1807 C CA . ILE A 1 234 ? -7.613 5.963 5.293 1.00 69.69 234 ILE A CA 1
ATOM 1808 C C . ILE A 1 234 ? -8.276 7.250 4.797 1.00 69.69 234 ILE A C 1
ATOM 1810 O O . ILE A 1 234 ? -8.178 7.607 3.625 1.00 69.69 234 ILE A O 1
ATOM 1814 N N . GLU A 1 235 ? -8.990 7.939 5.682 1.00 72.75 235 GLU A N 1
ATOM 1815 C CA . GLU A 1 235 ? -9.573 9.262 5.451 1.00 72.75 235 GLU A CA 1
ATOM 1816 C C . GLU A 1 235 ? -9.017 10.224 6.515 1.00 72.75 235 GLU A C 1
ATOM 1818 O O . GLU A 1 235 ? -9.671 10.462 7.539 1.00 72.75 235 GLU A O 1
ATOM 1823 N N . PRO A 1 236 ? -7.812 10.790 6.300 1.00 68.19 236 PRO A N 1
ATOM 1824 C CA . PRO A 1 236 ? -7.105 11.572 7.317 1.00 68.19 236 PRO A CA 1
ATOM 1825 C C . PRO A 1 236 ? -7.889 12.818 7.725 1.00 68.19 236 PRO A C 1
ATOM 1827 O O . PRO A 1 236 ? -8.025 13.116 8.904 1.00 68.19 236 PRO A O 1
ATOM 1830 N N . GLY A 1 237 ? -8.525 13.493 6.760 1.00 65.38 237 GLY A N 1
ATOM 1831 C CA . GLY A 1 237 ? -9.366 14.667 7.024 1.00 65.38 237 GLY A CA 1
ATOM 1832 C C . GLY A 1 237 ? -10.603 14.384 7.888 1.00 65.38 237 GLY A C 1
ATOM 1833 O O . GLY A 1 237 ? -11.230 15.317 8.378 1.00 65.38 237 GLY A O 1
ATOM 1834 N N . GLN A 1 238 ? -10.968 13.113 8.086 1.00 74.44 238 GLN A N 1
ATOM 1835 C CA . GLN A 1 238 ? -12.074 12.702 8.954 1.00 74.44 238 GLN A CA 1
ATOM 1836 C C . GLN A 1 238 ? -11.618 11.878 10.166 1.00 74.44 238 GLN A C 1
ATOM 1838 O O . GLN A 1 238 ? -12.475 11.454 10.952 1.00 74.44 238 GLN A O 1
ATOM 1843 N N . ASN A 1 239 ? -10.307 11.651 10.316 1.00 80.94 239 ASN A N 1
ATOM 1844 C CA . ASN A 1 239 ? -9.700 10.717 11.264 1.00 80.94 239 ASN A CA 1
ATOM 1845 C C . ASN A 1 239 ? -10.356 9.329 11.208 1.00 80.94 239 ASN A C 1
ATOM 1847 O O . ASN A 1 239 ? -10.785 8.803 12.237 1.00 80.94 239 ASN A O 1
ATOM 1851 N N . ARG A 1 240 ? -10.517 8.757 10.007 1.00 86.06 240 ARG A N 1
ATOM 1852 C CA . ARG A 1 240 ? -11.121 7.424 9.832 1.00 86.06 240 ARG A CA 1
ATOM 1853 C C . ARG A 1 240 ? -10.170 6.464 9.145 1.00 86.06 240 ARG A C 1
ATOM 1855 O O . ARG A 1 240 ? -9.501 6.825 8.184 1.00 86.06 240 ARG A O 1
ATOM 1862 N N . VAL A 1 241 ? -10.193 5.221 9.599 1.00 85.88 241 VAL A N 1
ATOM 1863 C CA . VAL A 1 241 ? -9.507 4.088 8.981 1.00 85.88 241 VAL A CA 1
ATOM 1864 C C . VAL A 1 241 ? -10.539 2.998 8.729 1.00 85.88 241 VAL A C 1
ATOM 1866 O O . VAL A 1 241 ? -11.334 2.687 9.612 1.00 85.88 241 VAL A O 1
ATOM 1869 N N . TYR A 1 242 ? -10.544 2.421 7.534 1.00 87.62 242 TYR A N 1
ATOM 1870 C CA . TYR A 1 242 ? -11.316 1.226 7.219 1.00 87.62 242 TYR A CA 1
ATOM 1871 C C . TYR A 1 242 ? -10.388 0.023 7.246 1.00 87.62 242 TYR A C 1
ATOM 1873 O O . TYR A 1 242 ? -9.393 -0.018 6.521 1.00 87.62 242 TYR A O 1
ATOM 1881 N N . PHE A 1 243 ? -10.710 -0.935 8.102 1.00 90.81 243 PHE A N 1
ATOM 1882 C CA . PHE A 1 243 ? -9.829 -2.020 8.499 1.00 90.81 243 PHE A CA 1
ATOM 1883 C C . PHE A 1 243 ? -10.594 -3.342 8.500 1.00 90.81 243 PHE A C 1
ATOM 1885 O O . PHE A 1 243 ? -11.676 -3.432 9.082 1.00 90.81 243 PHE A O 1
ATOM 1892 N N . ARG A 1 244 ? -10.049 -4.359 7.832 1.00 89.62 244 ARG A N 1
ATOM 1893 C CA . ARG A 1 244 ? -10.556 -5.732 7.867 1.00 89.62 244 ARG A CA 1
ATOM 1894 C C . ARG A 1 244 ? -9.738 -6.546 8.862 1.00 89.62 244 ARG A C 1
ATOM 1896 O O . ARG A 1 244 ? -8.512 -6.597 8.753 1.00 89.62 244 ARG A O 1
ATOM 1903 N N . PHE A 1 245 ? -10.439 -7.210 9.773 1.00 93.75 245 PHE A N 1
ATOM 1904 C CA . PHE A 1 245 ? -9.860 -8.128 10.744 1.00 93.75 245 PHE A CA 1
ATOM 1905 C C . PHE A 1 245 ? -10.810 -9.293 10.990 1.00 93.75 245 PHE A C 1
ATOM 1907 O O . PHE A 1 245 ? -11.897 -9.108 11.531 1.00 93.75 245 PHE A O 1
ATOM 1914 N N . ASP A 1 246 ? -10.394 -10.494 10.603 1.00 90.19 246 ASP A N 1
ATOM 1915 C CA . ASP A 1 246 ? -11.258 -11.677 10.656 1.00 90.19 246 ASP A CA 1
ATOM 1916 C C . ASP A 1 246 ? -11.333 -12.302 12.063 1.00 90.19 246 ASP A C 1
ATOM 1918 O O . ASP A 1 246 ? -12.210 -13.122 12.322 1.00 90.19 246 ASP A O 1
ATOM 1922 N N . GLY A 1 247 ? -10.471 -11.875 12.997 1.00 88.81 247 GLY A N 1
ATOM 1923 C CA . GLY A 1 247 ? -10.480 -12.338 14.391 1.00 88.81 247 GLY A CA 1
ATOM 1924 C C . GLY A 1 247 ? -11.662 -11.824 15.221 1.00 88.81 247 GLY A C 1
ATOM 1925 O O . GLY A 1 247 ? -11.927 -12.348 16.299 1.00 88.81 247 GLY A O 1
ATOM 1926 N N . VAL A 1 248 ? -12.401 -10.826 14.726 1.00 95.62 248 VAL A N 1
ATOM 1927 C CA . VAL A 1 248 ? -13.597 -10.284 15.380 1.00 95.62 248 VAL A CA 1
ATOM 1928 C C . VAL A 1 248 ? -14.726 -10.159 14.362 1.00 95.62 248 VAL A C 1
ATOM 1930 O O . VAL A 1 248 ? -14.520 -9.797 13.207 1.00 95.62 248 VAL A O 1
ATOM 1933 N N . THR A 1 249 ? -15.954 -10.435 14.801 1.00 95.56 249 THR A N 1
ATOM 1934 C CA . THR A 1 249 ? -17.158 -10.262 13.981 1.00 95.56 249 THR A CA 1
ATOM 1935 C C . THR A 1 249 ? -18.136 -9.317 14.668 1.00 95.56 249 THR A C 1
ATOM 1937 O O . THR A 1 249 ? -18.640 -9.603 15.755 1.00 95.56 249 THR A O 1
ATOM 1940 N N . GLY A 1 250 ? -18.442 -8.202 14.006 1.00 94.00 250 GLY A N 1
ATOM 1941 C CA . GLY A 1 250 ? -19.483 -7.266 14.415 1.00 94.00 250 GLY A CA 1
ATOM 1942 C C . GLY A 1 250 ? -20.803 -7.470 13.672 1.00 94.00 250 GLY A C 1
ATOM 1943 O O . GLY A 1 250 ? -20.905 -8.260 12.732 1.00 94.00 250 GLY A O 1
ATOM 1944 N N . ASN A 1 251 ? -21.821 -6.721 14.086 1.00 94.44 251 ASN A N 1
ATOM 1945 C CA . ASN A 1 251 ? -23.140 -6.682 13.462 1.00 94.44 251 ASN A CA 1
ATOM 1946 C C . ASN A 1 251 ? -23.308 -5.339 12.748 1.00 94.44 251 ASN A C 1
ATOM 1948 O O . ASN A 1 251 ? -23.422 -4.293 13.389 1.00 94.44 251 ASN A O 1
ATOM 1952 N N . PHE A 1 252 ? -23.293 -5.355 11.421 1.00 94.25 252 PHE A N 1
ATOM 1953 C CA . PHE A 1 252 ? -23.622 -4.206 10.592 1.00 94.25 252 PHE A CA 1
ATOM 1954 C C . PHE A 1 252 ? -25.139 -4.105 10.436 1.00 94.25 252 PHE A C 1
ATOM 1956 O O . PHE A 1 252 ? -25.776 -5.078 10.049 1.00 94.25 252 PHE A O 1
ATOM 1963 N N . VAL A 1 253 ? -25.715 -2.933 10.706 1.00 91.62 253 VAL A N 1
ATOM 1964 C CA . VAL A 1 253 ? -27.158 -2.709 10.550 1.00 91.62 253 VAL A CA 1
ATOM 1965 C C . VAL A 1 253 ? -27.419 -1.764 9.383 1.00 91.62 253 VAL A C 1
ATOM 1967 O O . VAL A 1 253 ? -26.896 -0.651 9.348 1.00 91.62 253 VAL A O 1
ATOM 1970 N N . ASN A 1 254 ? -28.274 -2.190 8.454 1.00 85.50 254 ASN A N 1
ATOM 1971 C CA . ASN A 1 254 ? -28.783 -1.371 7.359 1.00 85.50 254 ASN A CA 1
ATOM 1972 C C . ASN A 1 254 ? -30.304 -1.484 7.288 1.00 85.50 254 ASN A C 1
ATOM 1974 O O . ASN A 1 254 ? -30.829 -2.577 7.097 1.00 85.50 254 ASN A O 1
ATOM 1978 N N . GLN A 1 255 ? -31.010 -0.361 7.450 1.00 80.94 255 GLN A N 1
ATOM 1979 C CA . GLN A 1 255 ? -32.479 -0.301 7.365 1.00 80.94 255 GLN A CA 1
ATOM 1980 C C . GLN A 1 255 ? -33.191 -1.392 8.199 1.00 80.94 255 GLN A C 1
ATOM 1982 O O . GLN A 1 255 ? -34.180 -1.976 7.773 1.00 80.94 255 GLN A O 1
ATOM 1987 N N . GLY A 1 256 ? -32.663 -1.704 9.389 1.00 74.69 256 GLY A N 1
ATOM 1988 C CA . GLY A 1 256 ? -33.223 -2.717 10.294 1.00 74.69 256 GLY A CA 1
ATOM 1989 C C . GLY A 1 256 ? -32.782 -4.162 10.026 1.00 74.69 256 GLY A C 1
ATOM 1990 O O . GLY A 1 256 ? -33.020 -5.021 10.869 1.00 74.69 256 GLY A O 1
ATOM 1991 N N . THR A 1 257 ? -32.081 -4.432 8.922 1.00 81.62 257 THR A N 1
ATOM 1992 C CA . THR A 1 257 ? -31.467 -5.742 8.655 1.00 81.62 257 THR A CA 1
ATOM 1993 C C . THR A 1 257 ? -30.054 -5.780 9.231 1.00 81.62 257 THR A C 1
ATOM 1995 O O . THR A 1 257 ? -29.276 -4.847 9.028 1.00 81.62 257 THR A O 1
ATOM 1998 N N . SER A 1 258 ? -29.731 -6.849 9.962 1.00 88.00 258 SER A N 1
ATOM 1999 C CA . SER A 1 258 ? -28.419 -7.067 10.576 1.00 88.00 258 SER A CA 1
ATOM 2000 C C . SER A 1 258 ? -27.622 -8.100 9.780 1.00 88.00 258 SER A C 1
ATOM 2002 O O . SER A 1 258 ? -28.092 -9.216 9.571 1.00 88.00 258 SER A O 1
ATOM 2004 N N . GLU A 1 259 ? -26.412 -7.741 9.360 1.00 92.75 259 GLU A N 1
ATOM 2005 C CA . GLU A 1 259 ? -25.464 -8.619 8.672 1.00 92.75 259 GLU A CA 1
ATOM 2006 C C . GLU A 1 259 ? -24.158 -8.718 9.472 1.00 92.75 259 GLU A C 1
ATOM 2008 O O . GLU A 1 259 ? -23.699 -7.746 10.075 1.00 92.75 259 GLU A O 1
ATOM 2013 N N . LYS A 1 260 ? -23.524 -9.894 9.472 1.00 95.06 260 LYS A N 1
ATOM 2014 C CA . LYS A 1 260 ? -22.208 -10.075 10.100 1.00 95.06 260 LYS A CA 1
ATOM 2015 C C . LYS A 1 260 ? -21.125 -9.366 9.288 1.00 95.06 260 LYS A C 1
ATOM 2017 O O . LYS A 1 260 ? -21.138 -9.415 8.060 1.00 95.06 260 LYS A O 1
ATOM 2022 N N . SER A 1 261 ? -20.185 -8.719 9.972 1.00 94.31 261 SER A N 1
ATOM 2023 C CA . SER A 1 261 ? -19.096 -7.989 9.325 1.00 94.31 261 SER A CA 1
ATOM 2024 C C . SER A 1 261 ? -17.787 -8.079 10.103 1.00 94.31 261 SER A C 1
ATOM 2026 O O . SER A 1 261 ? -17.735 -7.751 11.288 1.00 94.31 261 SER A O 1
ATOM 2028 N N . SER A 1 262 ? -16.728 -8.464 9.393 1.00 95.19 262 SER A N 1
ATOM 2029 C CA . SER A 1 262 ? -15.319 -8.390 9.821 1.00 95.19 262 SER A CA 1
ATOM 2030 C C . SER A 1 262 ? -14.622 -7.148 9.250 1.00 95.19 262 SER A C 1
ATOM 2032 O O . SER A 1 262 ? -13.396 -7.069 9.171 1.00 95.19 262 SER A O 1
ATOM 2034 N N . LEU A 1 263 ? -15.418 -6.186 8.773 1.00 94.19 263 LEU A N 1
ATOM 2035 C CA . LEU A 1 263 ? -14.960 -4.924 8.224 1.00 94.19 263 LEU A CA 1
ATOM 2036 C C . LEU A 1 263 ? -15.400 -3.781 9.135 1.00 94.19 263 LEU A C 1
ATOM 2038 O O . LEU A 1 263 ? -16.590 -3.582 9.402 1.00 94.19 263 LEU A O 1
ATOM 2042 N N . PHE A 1 264 ? -14.427 -2.987 9.561 1.00 96.56 264 PHE A N 1
ATOM 2043 C CA . PHE A 1 264 ? -14.601 -1.971 10.582 1.00 96.56 264 PHE A CA 1
ATOM 2044 C C . PHE A 1 264 ? -14.192 -0.599 10.070 1.00 96.56 264 PHE A C 1
ATOM 2046 O O . PHE A 1 264 ? -13.210 -0.444 9.350 1.00 96.56 264 PHE A O 1
ATOM 2053 N N . MET A 1 265 ? -14.941 0.417 10.478 1.00 96.12 265 MET 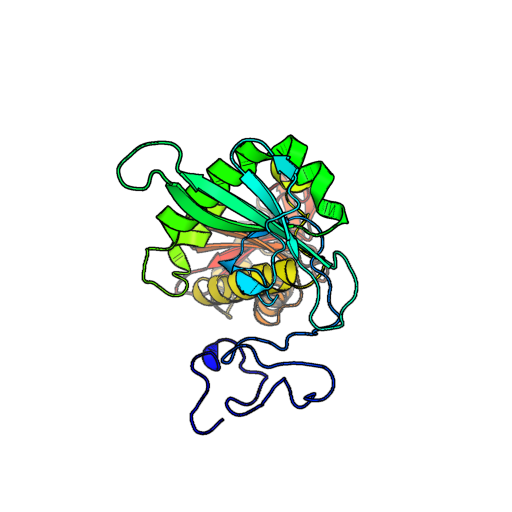A N 1
ATOM 2054 C CA . MET A 1 265 ? -14.502 1.803 10.456 1.00 96.12 265 MET A CA 1
ATOM 2055 C C . MET A 1 265 ? -14.032 2.167 11.861 1.00 96.12 265 MET A C 1
ATOM 2057 O O . MET A 1 265 ? -14.808 2.121 12.817 1.00 96.12 265 MET A O 1
ATOM 2061 N N . ILE A 1 266 ? -12.777 2.574 11.968 1.00 96.56 266 ILE A N 1
ATOM 2062 C CA . ILE A 1 266 ? -12.160 3.049 13.195 1.00 96.56 266 ILE A CA 1
ATOM 2063 C C . ILE A 1 266 ? -12.049 4.562 13.087 1.00 96.56 266 ILE A C 1
ATOM 2065 O O . ILE A 1 266 ? -11.402 5.087 12.183 1.00 96.56 266 ILE A O 1
ATOM 2069 N N . LYS A 1 267 ? -12.725 5.274 13.986 1.00 94.62 267 LYS A N 1
ATOM 2070 C CA . LYS A 1 267 ? -12.693 6.734 14.048 1.00 94.62 267 LYS A CA 1
ATOM 2071 C C . LYS A 1 267 ? -11.803 7.176 15.201 1.00 94.62 267 LYS A C 1
ATOM 2073 O O . LYS A 1 267 ? -12.162 6.957 16.358 1.00 94.62 267 LYS A O 1
ATOM 2078 N N . GLY A 1 268 ? -10.692 7.825 14.878 1.00 88.31 268 GLY A N 1
ATOM 2079 C CA . GLY A 1 268 ? -9.793 8.443 15.843 1.00 88.31 268 GLY A CA 1
ATOM 2080 C C . GLY A 1 268 ? -10.372 9.730 16.431 1.00 88.31 268 GLY A C 1
ATOM 2081 O O . GLY A 1 268 ? -11.078 10.496 15.763 1.00 88.31 268 GLY A O 1
ATOM 2082 N N . SER A 1 269 ? -10.090 9.972 17.708 1.00 85.69 269 SER A N 1
ATOM 2083 C CA . SER A 1 269 ? -10.338 11.250 18.374 1.00 85.69 269 SER A CA 1
ATOM 2084 C C . SER A 1 269 ? -9.320 11.465 19.489 1.00 85.69 269 SER A C 1
ATOM 2086 O O . SER A 1 269 ? -8.703 10.509 19.950 1.00 85.69 269 SER A O 1
ATOM 2088 N N . SER A 1 270 ? -9.187 12.704 19.967 1.00 81.50 270 SER A N 1
ATOM 2089 C CA . SER A 1 270 ? -8.312 13.035 21.101 1.00 81.50 270 SER A CA 1
ATOM 2090 C C . SER A 1 270 ? -8.665 12.289 22.395 1.00 81.50 270 SER A C 1
ATOM 2092 O O . SER A 1 270 ? -7.815 12.143 23.259 1.00 81.50 270 SER A O 1
ATOM 2094 N N . ASN A 1 271 ? -9.903 11.798 22.521 1.00 86.12 271 ASN A N 1
ATOM 2095 C CA . ASN A 1 271 ? -10.416 11.108 23.710 1.00 86.12 271 ASN A CA 1
ATOM 2096 C C . ASN A 1 271 ? -10.539 9.589 23.498 1.00 86.12 271 ASN A C 1
ATOM 2098 O O . ASN A 1 271 ? -11.440 8.963 24.059 1.00 86.12 271 ASN A O 1
ATOM 2102 N N . GLY A 1 272 ? -9.734 9.019 22.603 1.00 88.94 272 GLY A N 1
ATOM 2103 C CA . GLY A 1 272 ? -9.800 7.608 22.234 1.00 88.94 272 GLY A CA 1
ATOM 2104 C C . GLY A 1 272 ? -10.512 7.349 20.902 1.00 88.94 272 GLY A C 1
ATOM 2105 O O . GLY A 1 272 ? -11.150 8.235 20.316 1.00 88.94 272 GLY A O 1
ATOM 2106 N N . ALA A 1 273 ? -10.445 6.109 20.432 1.00 94.06 273 ALA A N 1
ATOM 2107 C CA . ALA A 1 273 ? -11.017 5.668 19.167 1.00 94.06 273 ALA A CA 1
ATOM 2108 C C . ALA A 1 273 ? -12.407 5.041 19.355 1.00 94.06 273 ALA A C 1
ATOM 2110 O O . ALA A 1 273 ? -12.756 4.553 20.427 1.00 94.06 273 ALA A O 1
ATOM 2111 N N . THR A 1 274 ? -13.223 5.035 18.304 1.00 96.25 274 THR A N 1
ATOM 2112 C CA . THR A 1 274 ? -14.460 4.235 18.255 1.00 96.25 274 THR A CA 1
ATOM 2113 C C . THR A 1 274 ? -14.428 3.302 17.063 1.00 96.25 274 THR A C 1
ATOM 2115 O O . THR A 1 274 ? -14.086 3.742 15.964 1.00 96.25 274 THR A O 1
ATOM 2118 N N . VAL A 1 275 ? -14.834 2.055 17.273 1.00 97.00 275 VAL A N 1
ATOM 2119 C CA . VAL A 1 275 ? -14.839 0.994 16.262 1.00 97.00 275 VAL A CA 1
ATOM 2120 C C . VAL A 1 275 ? -16.277 0.674 15.885 1.00 97.00 275 VAL A C 1
ATOM 2122 O O . VAL A 1 275 ? -17.118 0.440 16.753 1.00 97.00 275 VAL A O 1
ATOM 2125 N N . VAL A 1 276 ? -16.576 0.682 14.590 1.00 95.94 276 VAL A N 1
ATOM 2126 C CA . VAL A 1 276 ? -17.936 0.488 14.082 1.00 95.94 276 VAL A CA 1
ATOM 2127 C C . VAL A 1 276 ? -17.920 -0.532 12.946 1.00 95.94 276 VAL A C 1
ATOM 2129 O O . VAL A 1 276 ? -17.226 -0.297 11.955 1.00 95.94 276 VAL A O 1
ATOM 2132 N N . PRO A 1 277 ? -18.698 -1.627 13.023 1.00 96.69 277 PRO A N 1
ATOM 2133 C CA . PRO A 1 277 ? -18.879 -2.526 11.888 1.00 96.69 277 PRO A CA 1
ATOM 2134 C C . PRO A 1 277 ? -19.549 -1.796 10.726 1.00 96.69 277 PRO A C 1
ATOM 2136 O O . PRO A 1 277 ? -20.533 -1.070 10.909 1.00 96.69 277 PRO A O 1
ATOM 2139 N N . VAL A 1 278 ? -19.043 -2.000 9.517 1.00 95.00 278 VAL A N 1
ATOM 2140 C CA . VAL A 1 278 ? -19.616 -1.418 8.297 1.00 95.00 278 VAL A CA 1
ATOM 2141 C C . VAL A 1 278 ? -20.043 -2.510 7.323 1.00 95.00 278 VAL A C 1
ATOM 2143 O O . VAL A 1 278 ? -19.795 -3.689 7.561 1.00 95.00 278 VAL A O 1
ATOM 2146 N N . ASN A 1 279 ? -20.713 -2.115 6.238 1.00 92.00 279 ASN A N 1
ATOM 2147 C CA . ASN A 1 279 ? -21.232 -3.038 5.233 1.00 92.00 279 ASN A CA 1
ATOM 2148 C C . ASN A 1 279 ? -20.127 -4.003 4.754 1.00 92.00 279 ASN A C 1
ATOM 2150 O O . ASN A 1 279 ? -19.144 -3.520 4.189 1.00 92.00 279 ASN A O 1
ATOM 2154 N N . PRO A 1 280 ? -20.276 -5.331 4.932 1.00 87.94 280 PRO A N 1
ATOM 2155 C CA . PRO A 1 280 ? -19.252 -6.310 4.557 1.00 87.94 280 PRO A CA 1
ATOM 2156 C C . PRO A 1 280 ? -18.969 -6.343 3.048 1.00 87.94 280 PRO A C 1
ATOM 2158 O O . PRO A 1 280 ? -17.907 -6.792 2.626 1.00 87.94 280 PRO A O 1
ATOM 2161 N N . LYS A 1 281 ? -19.904 -5.843 2.232 1.00 85.38 281 LYS A N 1
ATOM 2162 C CA . LYS A 1 281 ? -19.799 -5.733 0.771 1.00 85.38 281 LYS A CA 1
ATOM 2163 C C . LYS A 1 281 ? -19.317 -4.351 0.316 1.00 85.38 281 LYS A C 1
ATOM 2165 O O . LYS A 1 281 ? -19.368 -4.052 -0.874 1.00 85.38 281 LYS A O 1
ATOM 2170 N N . LYS A 1 282 ? -18.904 -3.473 1.240 1.00 77.19 282 LYS A N 1
ATOM 2171 C CA . LYS A 1 282 ? -18.422 -2.132 0.898 1.00 77.19 282 LYS A CA 1
ATOM 2172 C C . LYS A 1 282 ? -17.146 -2.239 0.066 1.00 77.19 282 LYS A C 1
ATOM 2174 O O . LYS A 1 282 ? -16.139 -2.763 0.531 1.00 77.19 282 LYS A O 1
ATOM 2179 N N . THR A 1 283 ? -17.200 -1.706 -1.147 1.00 70.12 283 THR A N 1
ATOM 2180 C CA . THR A 1 283 ? -16.019 -1.459 -1.971 1.00 70.12 283 THR A CA 1
ATOM 2181 C C . THR A 1 283 ? -15.408 -0.132 -1.543 1.00 70.12 283 THR A C 1
ATOM 2183 O O . THR A 1 283 ? -16.146 0.813 -1.234 1.00 70.12 283 THR A O 1
ATOM 2186 N N . PHE A 1 284 ? -14.084 -0.082 -1.462 1.00 61.09 284 PHE A N 1
ATOM 2187 C CA . PHE A 1 284 ? -13.373 1.150 -1.124 1.00 61.09 284 PHE A CA 1
ATOM 2188 C C . PHE A 1 284 ? -13.033 1.969 -2.351 1.00 61.09 284 PHE A C 1
ATOM 2190 O O . PHE A 1 284 ? -13.483 1.535 -3.435 1.00 61.09 284 PHE A O 1
#